Protein AF-A0AAN6ECK9-F1 (afdb_monomer)

Structure (mmCIF, N/CA/C/O backbone):
data_AF-A0AAN6ECK9-F1
#
_entry.id   AF-A0AAN6ECK9-F1
#
loop_
_atom_site.group_PDB
_atom_site.id
_atom_site.type_symbol
_atom_site.label_atom_id
_atom_site.label_alt_id
_atom_site.label_comp_id
_atom_site.label_asym_id
_atom_site.label_entity_id
_atom_site.label_seq_id
_atom_site.pdbx_PDB_ins_code
_atom_site.Cartn_x
_atom_site.Cartn_y
_atom_site.Cartn_z
_atom_site.occupancy
_atom_site.B_iso_or_equiv
_atom_site.auth_seq_id
_atom_site.auth_comp_id
_atom_site.auth_asym_id
_atom_site.auth_atom_id
_atom_site.pdbx_PDB_model_num
ATOM 1 N N . MET A 1 1 ? 15.423 -11.211 -29.347 1.00 58.78 1 MET A N 1
ATOM 2 C CA . MET A 1 1 ? 14.110 -11.091 -30.023 1.00 58.78 1 MET A CA 1
ATOM 3 C C . MET A 1 1 ? 13.008 -10.632 -29.076 1.00 58.78 1 MET A C 1
ATOM 5 O O . MET A 1 1 ? 12.367 -9.640 -29.371 1.00 58.78 1 MET A O 1
ATOM 9 N N . VAL A 1 2 ? 12.760 -11.317 -27.951 1.00 62.34 2 VAL A N 1
ATOM 10 C CA . VAL A 1 2 ? 11.689 -10.914 -27.014 1.00 62.34 2 VAL A CA 1
ATOM 11 C C . VAL A 1 2 ? 12.098 -9.686 -26.183 1.00 62.34 2 VAL A C 1
ATOM 13 O O . VAL A 1 2 ? 11.334 -8.736 -26.073 1.00 62.34 2 VAL A O 1
ATOM 16 N N . LEU A 1 3 ? 13.335 -9.605 -25.688 1.00 66.94 3 LEU A N 1
ATOM 17 C CA . LEU A 1 3 ? 13.786 -8.417 -24.943 1.00 66.94 3 LEU A CA 1
ATOM 18 C C . LEU A 1 3 ? 13.799 -7.126 -25.791 1.00 66.94 3 LEU A C 1
ATOM 20 O O . LEU A 1 3 ? 13.595 -6.042 -25.246 1.00 66.94 3 LEU A O 1
ATOM 24 N N . ASP A 1 4 ? 13.907 -7.268 -27.117 1.00 73.50 4 ASP A N 1
ATOM 25 C CA . ASP A 1 4 ? 14.055 -6.164 -28.077 1.00 73.50 4 ASP A CA 1
ATOM 26 C C . ASP A 1 4 ? 12.711 -5.540 -28.499 1.00 73.50 4 ASP A C 1
ATOM 28 O O . ASP A 1 4 ? 12.680 -4.553 -29.234 1.00 73.50 4 ASP A O 1
ATOM 32 N N . VAL A 1 5 ? 11.567 -6.084 -28.055 1.00 79.12 5 VAL A N 1
ATOM 33 C CA . VAL A 1 5 ? 10.243 -5.535 -28.414 1.00 79.12 5 VAL A CA 1
ATOM 34 C C . VAL A 1 5 ? 10.132 -4.076 -27.970 1.00 79.12 5 VAL A C 1
ATOM 36 O O . VAL A 1 5 ? 9.706 -3.230 -28.753 1.00 79.12 5 VAL A O 1
ATOM 39 N N . ALA A 1 6 ? 10.609 -3.756 -26.764 1.00 75.88 6 ALA A N 1
ATOM 40 C CA . ALA A 1 6 ? 10.665 -2.382 -26.266 1.00 75.88 6 ALA A CA 1
ATOM 41 C C . ALA A 1 6 ? 11.669 -1.498 -27.037 1.00 75.88 6 ALA A C 1
ATOM 43 O O . ALA A 1 6 ? 11.544 -0.275 -27.031 1.00 75.88 6 ALA A O 1
ATOM 44 N N . ASP A 1 7 ? 12.662 -2.090 -27.704 1.00 78.19 7 ASP A N 1
ATOM 45 C CA . ASP A 1 7 ? 13.633 -1.377 -28.545 1.00 78.19 7 ASP A CA 1
ATOM 46 C C . ASP A 1 7 ? 13.065 -1.057 -29.929 1.00 78.19 7 ASP A C 1
ATOM 48 O O . ASP A 1 7 ? 13.462 -0.077 -30.554 1.00 78.19 7 ASP A O 1
ATOM 52 N N . SER A 1 8 ? 12.100 -1.855 -30.384 1.00 84.19 8 SER A N 1
ATOM 53 C CA . SER A 1 8 ? 11.451 -1.676 -31.680 1.00 84.19 8 SER A CA 1
ATOM 54 C C . SER A 1 8 ? 10.365 -0.596 -31.694 1.00 84.19 8 SER A C 1
ATOM 56 O O . SER A 1 8 ? 9.924 -0.206 -32.776 1.00 84.19 8 SER A O 1
ATOM 58 N N . ILE A 1 9 ? 9.931 -0.098 -30.527 1.00 85.06 9 ILE A N 1
ATOM 59 C CA . ILE A 1 9 ? 8.881 0.925 -30.438 1.00 85.06 9 ILE A CA 1
ATOM 60 C C . ILE A 1 9 ? 9.468 2.315 -30.728 1.00 85.06 9 ILE A C 1
ATOM 62 O O . ILE A 1 9 ? 10.336 2.781 -29.988 1.00 85.06 9 ILE A O 1
ATOM 66 N N . PRO A 1 10 ? 8.982 3.029 -31.763 1.00 86.19 10 PRO A N 1
ATOM 67 C CA . PRO A 1 10 ? 9.447 4.384 -32.049 1.00 86.19 10 PRO A CA 1
ATOM 68 C C . PRO A 1 10 ? 9.140 5.359 -30.905 1.00 86.19 10 PRO A C 1
ATOM 70 O O . PRO A 1 10 ? 8.023 5.360 -30.388 1.00 86.19 10 PRO A O 1
ATOM 73 N N . ALA A 1 11 ? 10.090 6.249 -30.588 1.00 85.38 11 ALA A N 1
ATOM 74 C CA . ALA A 1 11 ? 10.001 7.205 -29.474 1.00 85.38 11 ALA A CA 1
ATOM 75 C C . ALA A 1 11 ? 8.688 8.011 -29.446 1.00 85.38 11 ALA A C 1
ATOM 77 O O . ALA A 1 11 ? 8.070 8.144 -28.395 1.00 85.38 11 ALA A O 1
ATOM 78 N N . ARG A 1 12 ? 8.176 8.425 -30.615 1.00 86.50 12 ARG A N 1
ATOM 79 C CA . ARG A 1 12 ? 6.886 9.133 -30.739 1.00 86.50 12 ARG A CA 1
ATOM 80 C C . ARG A 1 12 ? 5.701 8.408 -30.084 1.00 86.50 12 ARG A C 1
ATOM 82 O O . ARG A 1 12 ? 4.786 9.050 -29.596 1.00 86.50 12 ARG A O 1
ATOM 89 N N . TYR A 1 13 ? 5.695 7.073 -30.036 1.00 85.44 13 TYR A N 1
ATOM 90 C CA . TYR A 1 13 ? 4.602 6.316 -29.406 1.00 85.44 13 TYR A CA 1
ATOM 91 C C . TYR A 1 13 ? 4.710 6.245 -27.882 1.00 85.44 13 TYR A C 1
ATOM 93 O O . TYR A 1 13 ? 3.780 5.771 -27.234 1.00 85.44 13 TYR A O 1
ATOM 101 N N . ILE A 1 14 ? 5.842 6.678 -27.332 1.00 85.31 14 ILE A N 1
ATOM 102 C CA . ILE A 1 14 ? 6.149 6.724 -25.903 1.00 85.31 14 ILE A CA 1
ATOM 103 C C . ILE A 1 14 ? 6.093 8.175 -25.391 1.00 85.31 14 ILE A C 1
ATOM 105 O O . ILE A 1 14 ? 5.793 8.393 -24.221 1.00 85.31 14 ILE A O 1
ATOM 109 N N . GLU A 1 15 ? 6.342 9.158 -26.260 1.00 84.12 15 GLU A N 1
ATOM 110 C CA . GLU A 1 15 ? 6.434 10.582 -25.907 1.00 84.12 15 GLU A CA 1
ATOM 111 C C . GLU A 1 15 ? 5.186 11.402 -26.289 1.00 84.12 15 GLU A C 1
ATOM 113 O O . GLU A 1 15 ? 4.873 12.373 -25.600 1.00 84.12 15 GLU A O 1
ATOM 118 N N . ASP A 1 16 ? 4.440 11.010 -27.332 1.00 84.69 16 ASP A N 1
ATOM 119 C CA . ASP A 1 16 ? 3.336 11.814 -27.880 1.00 84.69 16 ASP A CA 1
ATOM 120 C C . ASP A 1 16 ? 1.931 11.267 -27.530 1.00 84.69 16 ASP A C 1
ATOM 122 O O . ASP A 1 16 ? 1.710 10.481 -26.605 1.00 84.69 16 ASP A O 1
ATOM 126 N N . PHE A 1 17 ? 0.917 11.717 -28.278 1.00 74.62 17 PHE A N 1
ATOM 127 C CA . PHE A 1 17 ? -0.475 11.313 -28.122 1.00 74.62 17 PHE A CA 1
ATOM 128 C C . PHE A 1 17 ? -0.641 9.785 -28.193 1.00 74.62 17 PHE A C 1
ATOM 130 O O . PHE A 1 17 ? -0.284 9.147 -29.181 1.00 74.62 17 PHE A O 1
ATOM 137 N N . GLY A 1 18 ? -1.232 9.206 -27.144 1.00 81.31 18 GLY A N 1
ATOM 138 C CA . GLY A 1 18 ? -1.390 7.755 -26.993 1.00 81.31 18 GLY A CA 1
ATOM 139 C C . GLY A 1 18 ? -0.288 7.075 -26.173 1.00 81.31 18 GLY A C 1
ATOM 140 O O . GLY A 1 18 ? -0.408 5.881 -25.902 1.00 81.31 18 GLY A O 1
ATOM 141 N N . ALA A 1 19 ? 0.721 7.825 -25.707 1.00 87.69 19 ALA A N 1
ATOM 142 C CA . ALA A 1 19 ? 1.813 7.317 -24.877 1.00 87.69 19 ALA A CA 1
ATOM 143 C C . ALA A 1 19 ? 1.348 6.496 -23.672 1.00 87.69 19 ALA A C 1
ATOM 145 O O . ALA A 1 19 ? 1.946 5.470 -23.376 1.00 87.69 19 ALA A O 1
ATOM 146 N N . SER A 1 20 ? 0.261 6.890 -23.000 1.00 89.69 20 SER A N 1
ATOM 147 C CA . SER A 1 20 ? -0.248 6.161 -21.832 1.00 89.69 20 SER A CA 1
ATOM 148 C C . SER A 1 20 ? -0.620 4.709 -22.144 1.00 89.69 20 SER A C 1
ATOM 150 O O . SER A 1 20 ? -0.321 3.822 -21.351 1.00 89.69 20 SER A O 1
ATOM 152 N N . LEU A 1 21 ? -1.233 4.443 -23.304 1.00 90.69 21 LEU A N 1
ATOM 153 C CA . LEU A 1 21 ? -1.610 3.085 -23.700 1.00 90.69 21 LEU A CA 1
ATOM 154 C C . LEU A 1 21 ? -0.372 2.253 -24.045 1.00 90.69 21 LEU A C 1
ATOM 156 O O . LEU A 1 21 ? -0.255 1.110 -23.608 1.00 90.69 21 LEU A O 1
ATOM 160 N N . THR A 1 22 ? 0.564 2.839 -24.795 1.00 92.94 22 THR A N 1
ATOM 161 C CA . THR A 1 22 ? 1.830 2.185 -25.149 1.00 92.94 22 THR A CA 1
ATOM 162 C C . THR A 1 22 ? 2.651 1.868 -23.903 1.00 92.94 22 THR A C 1
ATOM 164 O O . THR A 1 22 ? 3.163 0.760 -23.772 1.00 92.94 22 THR A O 1
ATOM 167 N N . LEU A 1 23 ? 2.757 2.820 -22.974 1.00 92.88 23 LEU A N 1
ATOM 168 C CA . LEU A 1 23 ? 3.485 2.669 -21.718 1.00 92.88 23 LEU A CA 1
ATOM 169 C C . LEU A 1 23 ? 2.861 1.590 -20.840 1.00 92.88 23 LEU A C 1
ATOM 171 O O . LEU A 1 23 ? 3.593 0.718 -20.389 1.00 92.88 23 LEU A O 1
ATOM 175 N N . ALA A 1 24 ? 1.535 1.589 -20.670 1.00 92.62 24 ALA A N 1
ATOM 176 C CA . ALA A 1 24 ? 0.843 0.543 -19.920 1.00 92.62 24 ALA A CA 1
ATOM 177 C C . ALA A 1 24 ? 1.094 -0.851 -20.527 1.00 92.62 24 ALA A C 1
ATOM 179 O O . ALA A 1 24 ? 1.446 -1.793 -19.818 1.00 92.62 24 ALA A O 1
ATOM 180 N N . ALA A 1 25 ? 1.002 -0.978 -21.856 1.00 93.06 25 ALA A N 1
ATOM 181 C CA . ALA A 1 25 ? 1.291 -2.235 -22.544 1.00 93.06 25 ALA A CA 1
ATOM 182 C C . ALA A 1 25 ? 2.757 -2.674 -22.368 1.00 93.06 25 ALA A C 1
ATOM 184 O O . ALA A 1 25 ? 3.029 -3.854 -22.139 1.00 93.06 25 ALA A O 1
ATOM 185 N N . LEU A 1 26 ? 3.703 -1.732 -22.442 1.00 93.06 26 LEU A N 1
ATOM 186 C CA . LEU A 1 26 ? 5.126 -1.995 -22.233 1.00 93.06 26 LEU A CA 1
ATOM 187 C C . LEU A 1 26 ? 5.426 -2.433 -20.800 1.00 93.06 26 LEU A C 1
ATOM 189 O O . LEU A 1 26 ? 6.172 -3.393 -20.610 1.00 93.06 26 LEU A O 1
ATOM 193 N N . THR A 1 27 ? 4.837 -1.783 -19.797 1.00 93.56 27 THR A N 1
ATOM 194 C CA . THR A 1 27 ? 5.011 -2.185 -18.397 1.00 93.56 27 THR A CA 1
ATOM 195 C C . THR A 1 27 ? 4.429 -3.570 -18.145 1.00 93.56 27 THR A C 1
ATOM 197 O O . THR A 1 27 ? 5.094 -4.388 -17.516 1.00 93.56 27 THR A O 1
ATOM 200 N N . THR A 1 28 ? 3.269 -3.898 -18.723 1.00 94.25 28 THR A N 1
ATOM 201 C CA . THR A 1 28 ? 2.674 -5.242 -18.619 1.00 94.25 28 THR A CA 1
ATOM 202 C C . THR A 1 28 ? 3.494 -6.314 -19.298 1.00 94.25 28 THR A C 1
ATOM 204 O O . THR A 1 28 ? 3.667 -7.418 -18.767 1.00 94.25 28 THR A O 1
ATOM 207 N N . TYR A 1 29 ? 4.069 -5.985 -20.446 1.00 92.62 29 TYR A N 1
ATOM 208 C CA . TYR A 1 29 ? 5.023 -6.853 -21.101 1.00 92.62 29 TYR A CA 1
ATOM 209 C C . TYR A 1 29 ? 6.242 -7.131 -20.207 1.00 92.62 29 TYR A C 1
ATOM 211 O O . TYR A 1 29 ? 6.571 -8.290 -19.957 1.00 92.62 29 TYR A O 1
ATOM 219 N N . MET A 1 30 ? 6.863 -6.091 -19.645 1.00 91.56 30 MET A N 1
ATOM 220 C CA . MET A 1 30 ? 8.036 -6.222 -18.767 1.00 91.56 30 MET A CA 1
ATOM 221 C C . MET A 1 30 ? 7.724 -6.954 -17.463 1.00 91.56 30 MET A C 1
ATOM 223 O O . MET A 1 30 ? 8.511 -7.800 -17.034 1.00 91.56 30 MET A O 1
ATOM 227 N N . GLY A 1 31 ? 6.575 -6.674 -16.848 1.00 91.25 31 GLY A N 1
ATOM 228 C CA . GLY A 1 31 ? 6.100 -7.398 -15.672 1.00 91.25 31 GLY A CA 1
ATOM 229 C C . GLY A 1 31 ? 5.930 -8.884 -15.973 1.00 91.25 31 GLY A C 1
ATOM 230 O O . GLY A 1 31 ? 6.369 -9.728 -15.195 1.00 91.25 31 GLY A O 1
ATOM 231 N N . SER A 1 32 ? 5.391 -9.222 -17.147 1.00 92.50 32 SER A N 1
ATOM 232 C CA . SER A 1 32 ? 5.234 -10.615 -17.587 1.00 92.50 32 SER A CA 1
ATOM 233 C C . SER A 1 32 ? 6.572 -11.313 -17.823 1.00 92.50 32 SER A C 1
ATOM 235 O O . SER A 1 32 ? 6.738 -12.454 -17.394 1.00 92.50 32 SER A O 1
ATOM 237 N N . LEU A 1 33 ? 7.547 -10.631 -18.432 1.00 91.38 33 LEU A N 1
ATOM 238 C CA . LEU A 1 33 ? 8.910 -11.157 -18.573 1.00 91.38 33 LEU A CA 1
ATOM 239 C C . LEU A 1 33 ? 9.573 -11.396 -17.213 1.00 91.38 33 LEU A C 1
ATOM 241 O O . LEU A 1 33 ? 10.184 -12.444 -17.002 1.00 91.38 33 LEU A O 1
ATOM 245 N N . SER A 1 34 ? 9.397 -10.458 -16.281 1.00 91.56 34 SER A N 1
ATOM 246 C CA . SER A 1 34 ? 9.938 -10.547 -14.922 1.00 91.56 34 SER A CA 1
ATOM 247 C C . SER A 1 34 ? 9.344 -11.742 -14.169 1.00 91.56 34 SER A C 1
ATOM 249 O O . SER A 1 34 ? 10.086 -12.559 -13.631 1.00 91.56 34 SER A O 1
ATOM 251 N N . ARG A 1 35 ? 8.014 -11.926 -14.224 1.00 91.88 35 ARG A N 1
ATOM 252 C CA . ARG A 1 35 ? 7.320 -13.095 -13.643 1.00 91.88 35 ARG A CA 1
ATOM 253 C C . ARG A 1 35 ? 7.758 -14.417 -14.265 1.00 91.88 35 ARG A C 1
ATOM 255 O O . ARG A 1 35 ? 7.822 -15.426 -13.573 1.00 91.88 35 ARG A O 1
ATOM 262 N N . ALA A 1 36 ? 8.056 -14.420 -15.562 1.00 91.06 36 ALA A N 1
ATOM 263 C CA . ALA A 1 36 ? 8.533 -15.605 -16.262 1.00 91.06 36 ALA A CA 1
ATOM 264 C C . ALA A 1 36 ? 10.013 -15.928 -15.970 1.00 91.06 36 ALA A C 1
ATOM 266 O O . ALA A 1 36 ? 10.516 -16.937 -16.465 1.00 91.06 36 ALA A O 1
ATOM 267 N N . GLY A 1 37 ? 10.722 -15.089 -15.202 1.00 87.75 37 GLY A N 1
ATOM 268 C CA . GLY A 1 37 ? 12.142 -15.267 -14.890 1.00 87.75 37 GLY A CA 1
ATOM 269 C C . GLY A 1 37 ? 13.061 -15.016 -16.086 1.00 87.75 37 GLY A C 1
ATOM 270 O O . GLY A 1 37 ? 14.167 -15.553 -16.143 1.00 87.75 37 GLY A O 1
ATOM 271 N N . TRP A 1 38 ? 12.609 -14.241 -17.076 1.00 85.62 38 TRP A N 1
ATOM 272 C CA . TRP A 1 38 ? 13.430 -13.930 -18.241 1.00 85.62 38 TRP A CA 1
ATOM 273 C C . TRP A 1 38 ? 14.494 -12.921 -17.819 1.00 85.62 38 TRP A C 1
ATOM 275 O O . TRP A 1 38 ? 14.176 -11.882 -17.249 1.00 85.62 38 TRP A O 1
ATOM 285 N N . GLY A 1 39 ? 15.767 -13.233 -18.068 1.00 73.94 39 GLY A N 1
ATOM 286 C CA . GLY A 1 39 ? 16.887 -12.403 -17.631 1.00 73.94 39 GLY A CA 1
ATOM 287 C C . GLY A 1 39 ? 16.868 -11.021 -18.286 1.00 73.94 39 GLY A C 1
ATOM 288 O O . GLY A 1 39 ? 17.325 -10.866 -19.413 1.00 73.94 39 GLY A O 1
ATOM 289 N N . ILE A 1 40 ? 16.385 -10.009 -17.564 1.00 78.38 40 ILE A N 1
ATOM 290 C CA . ILE A 1 40 ? 16.342 -8.607 -18.015 1.00 78.38 40 ILE A CA 1
ATOM 291 C C . ILE A 1 40 ? 17.633 -7.832 -17.689 1.00 78.38 40 ILE A C 1
ATOM 293 O O . ILE A 1 40 ? 17.645 -6.610 -17.781 1.00 78.38 40 ILE A O 1
ATOM 297 N N . GLY A 1 41 ? 18.719 -8.527 -17.324 1.00 74.19 41 GLY A N 1
ATOM 298 C CA . GLY A 1 41 ? 19.944 -7.964 -16.733 1.00 74.19 41 GLY A CA 1
ATOM 299 C C . GLY A 1 41 ? 20.478 -6.700 -17.416 1.00 74.19 41 GLY A C 1
ATOM 300 O O . GLY A 1 41 ? 20.502 -5.639 -16.802 1.00 74.19 41 GLY A O 1
ATOM 301 N N . GLU A 1 42 ? 20.853 -6.771 -18.695 1.00 76.19 42 GLU A N 1
ATOM 302 C CA . GLU A 1 42 ? 21.393 -5.601 -19.416 1.00 76.19 42 GLU A CA 1
ATOM 303 C C . GLU A 1 42 ? 20.322 -4.538 -19.733 1.00 76.19 42 GLU A C 1
ATOM 305 O O . GLU A 1 42 ? 20.627 -3.351 -19.844 1.00 76.19 42 GLU A O 1
ATOM 310 N N . ALA A 1 43 ? 19.051 -4.940 -19.820 1.00 82.50 43 ALA A N 1
ATOM 311 C CA . ALA A 1 43 ? 17.924 -4.062 -20.136 1.00 82.50 43 ALA A CA 1
ATOM 312 C C . ALA A 1 43 ? 17.290 -3.397 -18.898 1.00 82.50 43 ALA A C 1
ATOM 314 O O . ALA A 1 43 ? 16.442 -2.512 -19.040 1.00 82.50 43 ALA A O 1
ATOM 315 N N . GLN A 1 44 ? 17.703 -3.777 -17.683 1.00 87.88 44 GLN A N 1
ATOM 316 C CA . GLN A 1 44 ? 17.075 -3.368 -16.424 1.00 87.88 44 GLN A CA 1
ATOM 317 C C . GLN A 1 44 ? 16.969 -1.844 -16.292 1.00 87.88 44 GLN A C 1
ATOM 319 O O . GLN A 1 44 ? 15.922 -1.319 -15.908 1.00 87.88 44 GLN A O 1
ATOM 324 N N . GLY A 1 45 ? 18.041 -1.119 -16.626 1.00 88.38 45 GLY A N 1
ATOM 325 C CA . GLY A 1 45 ? 18.059 0.343 -16.564 1.00 88.38 45 GLY A CA 1
ATOM 326 C C . GLY A 1 45 ? 17.012 0.982 -17.479 1.00 88.38 45 GLY A C 1
ATOM 327 O O . GLY A 1 45 ? 16.323 1.918 -17.070 1.00 88.38 45 GLY A O 1
ATOM 328 N N . LYS A 1 46 ? 16.842 0.433 -18.687 1.00 87.75 46 LYS A N 1
ATOM 329 C CA . LYS A 1 46 ? 15.852 0.897 -19.664 1.00 87.75 46 LYS A CA 1
ATOM 330 C C . LYS A 1 46 ? 14.426 0.569 -19.222 1.00 87.75 46 LYS A C 1
ATOM 332 O O . LYS A 1 46 ? 13.544 1.415 -19.334 1.00 87.75 46 LYS A O 1
ATOM 337 N N . TYR A 1 47 ? 14.197 -0.638 -18.710 1.00 90.31 47 TYR A N 1
ATOM 338 C CA . TYR A 1 47 ? 12.866 -1.067 -18.267 1.00 90.31 47 TYR A CA 1
ATOM 339 C C . TYR A 1 47 ? 12.395 -0.234 -17.079 1.00 90.31 47 TYR A C 1
ATOM 341 O O . TYR A 1 47 ? 11.262 0.239 -17.066 1.00 90.31 47 TYR A O 1
ATOM 349 N N . PHE A 1 48 ? 13.296 0.055 -16.139 1.00 93.75 48 PHE A N 1
ATOM 350 C CA . PHE A 1 48 ? 12.999 0.972 -15.047 1.00 93.75 48 PHE A CA 1
ATOM 351 C C . PHE A 1 48 ? 12.590 2.366 -15.547 1.00 93.75 48 PHE A C 1
ATOM 353 O O . PHE A 1 48 ? 11.595 2.904 -15.074 1.00 93.75 48 PHE A O 1
ATOM 360 N N . ALA A 1 49 ? 13.292 2.925 -16.539 1.00 92.19 49 ALA A N 1
ATOM 361 C CA . ALA A 1 49 ? 12.935 4.228 -17.109 1.00 92.19 49 ALA A CA 1
ATOM 362 C C . ALA A 1 49 ? 11.530 4.236 -17.745 1.00 92.19 49 ALA A C 1
ATOM 364 O O . ALA A 1 49 ? 10.833 5.249 -17.699 1.00 92.19 49 ALA A O 1
ATOM 365 N N . LEU A 1 50 ? 11.085 3.103 -18.300 1.00 92.62 50 LEU A N 1
ATOM 366 C CA . LEU A 1 50 ? 9.736 2.960 -18.851 1.00 92.62 50 LEU A CA 1
ATOM 367 C C . LEU A 1 50 ? 8.672 2.890 -17.750 1.00 92.62 50 LEU A C 1
ATOM 369 O O . LEU A 1 50 ? 7.623 3.509 -17.904 1.00 92.62 50 LEU A O 1
ATOM 373 N N . PHE A 1 51 ? 8.958 2.245 -16.614 1.00 94.06 51 PHE A N 1
ATOM 374 C CA . PHE A 1 51 ? 8.099 2.332 -15.427 1.00 94.06 51 PHE A CA 1
ATOM 375 C C . PHE A 1 51 ? 8.030 3.756 -14.866 1.00 94.06 51 PHE A C 1
ATOM 377 O O . PHE A 1 51 ? 6.935 4.238 -14.587 1.00 94.06 51 PHE A O 1
ATOM 384 N N . GLU A 1 52 ? 9.165 4.456 -14.750 1.00 92.50 52 GLU A N 1
ATOM 385 C CA . GLU A 1 52 ? 9.189 5.864 -14.322 1.00 92.50 52 GLU A CA 1
ATOM 386 C C . GLU A 1 52 ? 8.289 6.721 -15.222 1.00 92.50 52 GLU A C 1
ATOM 388 O O . GLU A 1 52 ? 7.441 7.467 -14.733 1.00 92.50 52 GLU A O 1
ATOM 393 N N . LEU A 1 53 ? 8.420 6.571 -16.542 1.00 90.88 53 LEU A N 1
ATOM 394 C CA . LEU A 1 53 ? 7.608 7.316 -17.497 1.00 90.88 53 LEU A CA 1
ATOM 395 C C . LEU A 1 53 ? 6.127 6.912 -17.445 1.00 90.88 53 LEU A C 1
ATOM 397 O O . LEU A 1 53 ? 5.252 7.770 -17.547 1.00 90.88 53 LEU A O 1
ATOM 401 N N . ALA A 1 54 ? 5.827 5.631 -17.233 1.00 92.06 54 ALA A N 1
ATOM 402 C CA . ALA A 1 54 ? 4.460 5.152 -17.077 1.00 92.06 54 ALA A CA 1
ATOM 403 C C . ALA A 1 54 ? 3.789 5.746 -15.828 1.00 92.06 54 ALA A C 1
ATOM 405 O O . ALA A 1 54 ? 2.658 6.217 -15.932 1.00 92.06 54 ALA A O 1
ATOM 406 N N . PHE A 1 55 ? 4.487 5.816 -14.689 1.00 91.06 55 PHE A N 1
ATOM 407 C CA . PHE A 1 55 ? 3.971 6.456 -13.472 1.00 91.06 55 PHE A CA 1
ATOM 408 C C . PHE A 1 55 ? 3.714 7.957 -13.645 1.00 91.06 55 PHE A C 1
ATOM 410 O O . PHE A 1 55 ? 2.801 8.497 -13.020 1.00 91.06 55 PHE A O 1
ATOM 417 N N . ILE A 1 56 ? 4.485 8.625 -14.506 1.00 87.94 56 ILE A N 1
ATOM 418 C CA . ILE A 1 56 ? 4.300 10.045 -14.826 1.00 87.94 56 ILE A CA 1
ATOM 419 C C . ILE A 1 56 ? 3.097 10.260 -15.753 1.00 87.94 56 ILE A C 1
ATOM 421 O O . ILE A 1 56 ? 2.326 11.201 -15.555 1.00 87.94 56 ILE A O 1
ATOM 425 N N . THR A 1 57 ? 2.954 9.412 -16.771 1.00 87.50 57 THR A N 1
ATOM 426 C CA . THR A 1 57 ? 2.051 9.643 -17.908 1.00 87.50 57 THR A CA 1
ATOM 427 C C . THR A 1 57 ? 0.676 8.999 -17.729 1.00 87.50 57 THR A C 1
ATOM 429 O O . THR A 1 57 ? -0.328 9.516 -18.229 1.00 87.50 57 THR A O 1
ATOM 432 N N . CYS A 1 58 ? 0.595 7.861 -17.040 1.00 88.00 58 CYS A N 1
ATOM 433 C CA . CYS A 1 58 ? -0.644 7.100 -16.912 1.00 88.00 58 CYS A CA 1
ATOM 434 C C . CYS A 1 58 ? -1.498 7.619 -15.752 1.00 88.00 58 CYS A C 1
ATOM 436 O O . CYS A 1 58 ? -1.011 7.862 -14.654 1.00 88.00 58 CYS A O 1
ATOM 438 N N . LYS A 1 59 ? -2.808 7.758 -15.993 1.00 82.38 59 LYS A N 1
ATOM 439 C CA . LYS A 1 59 ? -3.775 8.176 -14.962 1.00 82.38 59 LYS A CA 1
ATOM 440 C C . LYS A 1 59 ? -4.180 7.034 -14.031 1.00 82.38 59 LYS A C 1
ATOM 442 O O . LYS A 1 59 ? -4.472 7.269 -12.866 1.00 82.38 59 LYS A O 1
ATOM 447 N N . THR A 1 60 ? -4.228 5.820 -14.568 1.00 84.06 60 THR A N 1
ATOM 448 C CA . THR A 1 60 ? -4.528 4.593 -13.830 1.00 84.06 60 THR A CA 1
ATOM 449 C C . THR A 1 60 ? -3.254 3.776 -13.789 1.00 84.06 60 THR A C 1
ATOM 451 O O . THR A 1 60 ? -2.674 3.504 -14.839 1.00 84.06 60 THR A O 1
ATOM 454 N N . VAL A 1 61 ? -2.803 3.440 -12.583 1.00 88.56 61 VAL A N 1
ATOM 455 C CA . VAL A 1 61 ? -1.481 2.841 -12.369 1.00 88.56 61 VAL A CA 1
ATOM 456 C C . VAL A 1 61 ? -1.523 1.547 -11.567 1.00 8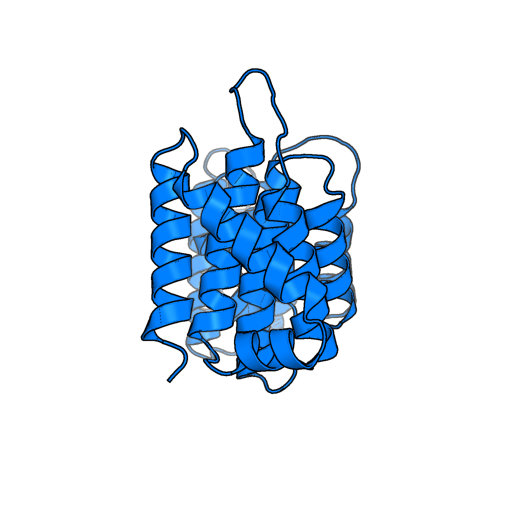8.56 61 VAL A C 1
ATOM 458 O O . VAL A 1 61 ? -0.467 0.982 -11.333 1.00 88.56 61 VAL A O 1
ATOM 461 N N . ASP A 1 62 ? -2.697 1.045 -11.175 1.00 89.00 62 ASP A N 1
ATOM 462 C CA . ASP A 1 62 ? -2.803 -0.175 -10.361 1.00 89.00 62 ASP A CA 1
ATOM 463 C C . ASP A 1 62 ? -2.122 -1.376 -11.042 1.00 89.00 62 ASP A C 1
ATOM 465 O O . ASP A 1 62 ? -1.255 -2.017 -10.448 1.00 89.00 62 ASP A O 1
ATOM 469 N N . ASP A 1 63 ? -2.412 -1.604 -12.327 1.00 90.38 63 ASP A N 1
ATOM 470 C CA . ASP A 1 63 ? -1.763 -2.662 -13.115 1.00 90.38 63 ASP A CA 1
ATOM 471 C C . ASP A 1 63 ? -0.255 -2.403 -13.282 1.00 90.38 63 ASP A C 1
ATOM 473 O O . ASP A 1 63 ? 0.566 -3.311 -13.147 1.00 90.38 63 ASP A O 1
ATOM 477 N N . ILE A 1 64 ? 0.132 -1.135 -13.469 1.00 94.12 64 ILE A N 1
ATOM 478 C CA . ILE A 1 64 ? 1.540 -0.728 -13.576 1.00 94.12 64 ILE A CA 1
ATOM 479 C C . ILE A 1 64 ? 2.288 -1.037 -12.274 1.00 94.12 64 ILE A C 1
ATOM 481 O O . ILE A 1 64 ? 3.425 -1.497 -12.325 1.00 94.12 64 ILE A O 1
ATOM 485 N N . VAL A 1 65 ? 1.671 -0.828 -11.107 1.00 94.31 65 VAL A N 1
ATOM 486 C CA . VAL A 1 65 ? 2.257 -1.148 -9.796 1.00 94.31 65 VAL A CA 1
ATOM 487 C C . VAL A 1 65 ? 2.439 -2.656 -9.641 1.00 94.31 65 VAL A C 1
ATOM 489 O O . VAL A 1 65 ? 3.485 -3.085 -9.151 1.00 94.31 65 VAL A O 1
ATOM 492 N N . VAL A 1 66 ? 1.478 -3.473 -10.080 1.00 93.56 66 VAL A N 1
ATOM 493 C CA . VAL A 1 66 ? 1.596 -4.945 -10.057 1.00 93.56 66 VAL A CA 1
ATOM 494 C C . VAL A 1 66 ? 2.770 -5.412 -10.920 1.00 93.56 66 VAL A C 1
ATOM 496 O O . VAL A 1 66 ? 3.605 -6.217 -10.485 1.00 93.56 66 VAL A O 1
ATOM 499 N N . ASP A 1 67 ? 2.878 -4.874 -12.131 1.00 95.31 67 ASP A N 1
ATOM 500 C CA . ASP A 1 67 ? 3.963 -5.205 -13.049 1.00 95.31 67 ASP A CA 1
ATOM 501 C C . ASP A 1 67 ? 5.317 -4.674 -12.564 1.00 95.31 67 ASP A C 1
ATOM 503 O O . ASP A 1 67 ? 6.322 -5.383 -12.643 1.00 95.31 67 ASP A O 1
ATOM 507 N N . PHE A 1 68 ? 5.342 -3.479 -11.973 1.00 95.88 68 PHE A N 1
ATOM 508 C CA . PHE A 1 68 ? 6.533 -2.904 -11.351 1.00 95.88 68 PHE A CA 1
ATOM 509 C C . PHE A 1 68 ? 6.999 -3.741 -10.165 1.00 95.88 68 PHE A C 1
ATOM 511 O O . PHE A 1 68 ? 8.188 -3.999 -10.024 1.00 95.88 68 PHE A O 1
ATOM 518 N N . THR A 1 69 ? 6.071 -4.226 -9.343 1.00 94.69 69 THR A N 1
ATOM 519 C CA . THR A 1 69 ? 6.378 -5.117 -8.218 1.00 94.69 69 THR A CA 1
ATOM 520 C C . THR A 1 69 ? 7.069 -6.385 -8.711 1.00 94.69 69 THR A C 1
ATOM 522 O O . THR A 1 69 ? 8.128 -6.745 -8.204 1.00 94.69 69 THR A O 1
ATOM 525 N N . SER A 1 70 ? 6.535 -6.995 -9.775 1.00 93.56 70 SER A N 1
ATOM 526 C CA . SER A 1 70 ? 7.148 -8.170 -10.408 1.00 93.56 70 SER A CA 1
ATOM 527 C C . SER A 1 70 ? 8.562 -7.874 -10.927 1.00 93.56 70 SER A C 1
ATOM 529 O O . SER A 1 70 ? 9.459 -8.706 -10.813 1.00 93.56 70 SER A O 1
ATOM 531 N N . PHE A 1 71 ? 8.771 -6.681 -11.492 1.00 94.56 71 PHE A N 1
ATOM 532 C CA . PHE A 1 71 ? 10.078 -6.217 -11.957 1.00 94.56 71 PHE A CA 1
ATOM 533 C C . PHE A 1 71 ? 11.077 -6.011 -10.806 1.00 94.56 71 PHE A C 1
ATOM 535 O O . PHE A 1 71 ? 12.231 -6.433 -10.909 1.00 94.56 71 PHE A O 1
ATOM 542 N N . VAL A 1 72 ? 10.645 -5.401 -9.697 1.00 93.81 72 VAL A N 1
ATOM 543 C CA . VAL A 1 72 ? 11.481 -5.214 -8.501 1.00 93.81 72 VAL A CA 1
ATOM 544 C C . VAL A 1 72 ? 11.897 -6.564 -7.916 1.00 93.81 72 VAL A C 1
ATOM 546 O O . VAL A 1 72 ? 13.080 -6.738 -7.624 1.00 93.81 72 VAL A O 1
ATOM 549 N N . ASP A 1 73 ? 10.969 -7.519 -7.815 1.00 91.31 73 ASP A N 1
ATOM 550 C CA . ASP A 1 73 ? 11.236 -8.869 -7.296 1.00 91.31 73 ASP A CA 1
ATOM 551 C C . ASP A 1 73 ? 12.258 -9.633 -8.144 1.00 91.31 73 ASP A C 1
ATOM 553 O O . ASP A 1 73 ? 13.127 -10.320 -7.608 1.00 91.31 73 ASP A O 1
ATOM 557 N N . ALA A 1 74 ? 12.182 -9.494 -9.470 1.00 90.81 74 ALA A N 1
ATOM 558 C CA . ALA A 1 74 ? 13.071 -10.201 -10.383 1.00 90.81 74 ALA A CA 1
ATOM 559 C C . ALA A 1 74 ? 14.500 -9.637 -10.397 1.00 90.81 74 ALA A C 1
ATOM 561 O O . ALA A 1 74 ? 15.453 -10.395 -10.587 1.00 90.81 74 ALA A O 1
ATOM 562 N N . CYS A 1 75 ? 14.669 -8.320 -10.227 1.00 87.56 75 CYS A N 1
ATOM 563 C CA . CYS A 1 75 ? 15.956 -7.677 -10.512 1.00 87.56 75 CYS A CA 1
ATOM 564 C C . CYS A 1 75 ? 16.599 -6.897 -9.386 1.00 87.56 75 CYS A C 1
ATOM 566 O O . CYS A 1 75 ? 17.800 -6.654 -9.474 1.00 87.56 75 CYS A O 1
ATOM 568 N N . ASN A 1 76 ? 15.855 -6.553 -8.335 1.00 88.12 76 ASN A N 1
ATOM 569 C CA . ASN A 1 76 ? 16.245 -5.579 -7.319 1.00 88.12 76 ASN A CA 1
ATOM 570 C C . ASN A 1 76 ? 16.606 -4.209 -7.914 1.00 88.12 76 ASN A C 1
ATOM 572 O O . ASN A 1 76 ? 17.379 -4.076 -8.857 1.00 88.12 76 ASN A O 1
ATOM 576 N N . LEU A 1 77 ? 16.095 -3.131 -7.331 1.00 91.75 77 LEU A N 1
ATOM 577 C CA . LEU A 1 77 ? 16.477 -1.795 -7.788 1.00 91.75 77 LEU A CA 1
ATOM 578 C C . LEU A 1 77 ? 17.880 -1.420 -7.311 1.00 91.75 77 LEU A C 1
ATOM 580 O O . LEU A 1 77 ? 18.264 -1.700 -6.170 1.00 91.75 77 LEU A O 1
ATOM 584 N N . THR A 1 78 ? 18.618 -0.693 -8.152 1.00 93.12 78 THR A N 1
ATOM 585 C CA . THR A 1 78 ? 19.852 -0.038 -7.707 1.00 93.12 78 THR A CA 1
ATOM 586 C C . THR A 1 78 ? 19.536 1.050 -6.668 1.00 93.12 78 THR A C 1
ATOM 588 O O . THR A 1 78 ? 18.414 1.576 -6.633 1.00 93.12 78 THR A O 1
ATOM 591 N N . PRO A 1 79 ? 20.505 1.443 -5.816 1.00 93.12 79 PRO A N 1
ATOM 592 C CA . PRO A 1 79 ? 20.311 2.542 -4.869 1.00 93.12 79 PRO A CA 1
ATOM 593 C C . PRO A 1 79 ? 19.822 3.836 -5.535 1.00 93.12 79 PRO A C 1
ATOM 595 O O . PRO A 1 79 ? 18.924 4.487 -5.002 1.00 93.12 79 PRO A O 1
ATOM 598 N N . ASP A 1 80 ? 20.341 4.155 -6.724 1.00 94.06 80 ASP A N 1
A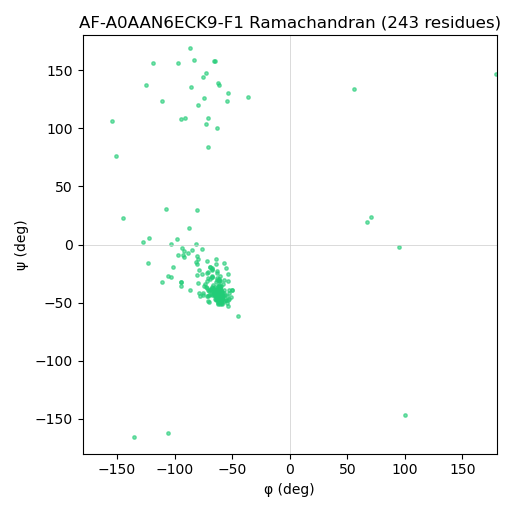TOM 599 C CA . ASP A 1 80 ? 19.946 5.341 -7.489 1.00 94.06 80 ASP A CA 1
ATOM 600 C C . ASP A 1 80 ? 18.509 5.247 -8.003 1.00 94.06 80 ASP A C 1
ATOM 602 O O . ASP A 1 80 ? 17.754 6.212 -7.898 1.00 94.06 80 ASP A O 1
ATOM 606 N N . GLN A 1 81 ? 18.101 4.089 -8.530 1.00 94.12 81 GLN A N 1
ATOM 607 C CA . GLN A 1 81 ? 16.725 3.860 -8.982 1.00 94.12 81 GLN A CA 1
ATOM 608 C C . GLN A 1 81 ? 15.737 4.015 -7.823 1.00 94.12 81 GLN A C 1
ATOM 610 O O . GLN A 1 81 ? 14.751 4.741 -7.938 1.00 94.12 81 GLN A O 1
ATOM 615 N N . ARG A 1 82 ? 16.042 3.414 -6.667 1.00 93.94 82 ARG A N 1
ATOM 616 C CA . ARG A 1 82 ? 15.226 3.579 -5.457 1.00 93.94 82 ARG A CA 1
ATOM 617 C C . ARG A 1 82 ? 15.149 5.041 -5.018 1.00 93.94 82 ARG A C 1
ATOM 619 O O . ARG A 1 82 ? 14.068 5.520 -4.686 1.00 93.94 82 ARG A O 1
ATOM 626 N N . LEU A 1 83 ? 16.277 5.753 -5.027 1.00 91.81 83 LEU A N 1
ATOM 627 C CA . LEU A 1 83 ? 16.310 7.168 -4.665 1.00 91.81 83 LEU A CA 1
ATOM 628 C C . LEU A 1 83 ? 15.430 8.008 -5.595 1.00 91.81 83 LEU A C 1
ATOM 630 O O . LEU A 1 83 ? 14.767 8.924 -5.116 1.00 91.81 83 LEU A O 1
ATOM 634 N N . ARG A 1 84 ? 15.376 7.694 -6.897 1.00 91.75 84 ARG A N 1
ATOM 635 C CA . ARG A 1 84 ? 14.477 8.385 -7.832 1.00 91.75 84 ARG A CA 1
ATOM 636 C C . ARG A 1 84 ? 13.007 8.174 -7.481 1.00 91.75 84 ARG A C 1
ATOM 638 O O . ARG A 1 84 ? 12.299 9.171 -7.371 1.00 91.75 84 ARG A O 1
ATOM 645 N N . ILE A 1 85 ? 12.577 6.936 -7.206 1.00 92.62 85 ILE A N 1
ATOM 646 C CA . ILE A 1 85 ? 11.198 6.647 -6.758 1.00 92.62 85 ILE A CA 1
ATOM 647 C C . ILE A 1 85 ? 10.841 7.496 -5.533 1.00 92.62 85 ILE A C 1
ATOM 649 O O . ILE A 1 85 ? 9.857 8.233 -5.558 1.00 92.62 85 ILE A O 1
ATOM 653 N N . VAL A 1 86 ? 11.679 7.458 -4.492 1.00 90.75 86 VAL A N 1
ATOM 654 C CA . VAL A 1 86 ? 11.454 8.218 -3.251 1.00 90.75 86 VAL A CA 1
ATOM 655 C C . VAL A 1 86 ? 11.465 9.725 -3.504 1.00 90.75 86 VAL A C 1
ATOM 657 O O . VAL A 1 86 ? 10.610 10.448 -3.008 1.00 90.75 86 VAL A O 1
ATOM 660 N N . LYS A 1 87 ? 12.393 10.236 -4.314 1.00 88.69 87 LYS A N 1
ATOM 661 C CA . LYS A 1 87 ? 12.458 11.669 -4.627 1.00 88.69 87 LYS A CA 1
ATOM 662 C C . LYS A 1 87 ? 11.186 12.152 -5.323 1.00 88.69 87 LYS A C 1
ATOM 664 O O . LYS A 1 87 ? 10.738 13.268 -5.060 1.00 88.69 87 LYS A O 1
ATOM 669 N N . HIS A 1 88 ? 10.587 11.330 -6.183 1.00 88.50 88 HIS A N 1
ATOM 670 C CA . HIS A 1 88 ? 9.347 11.680 -6.868 1.00 88.50 88 HIS A CA 1
ATOM 671 C C . HIS A 1 88 ? 8.132 11.775 -5.931 1.00 88.50 88 HIS A C 1
ATOM 673 O O . HIS A 1 88 ? 7.188 12.490 -6.273 1.00 88.50 88 HIS A O 1
ATOM 679 N N . THR A 1 89 ? 8.175 11.174 -4.735 1.00 87.38 89 THR A N 1
ATOM 680 C CA . THR A 1 89 ? 7.116 11.348 -3.723 1.00 87.38 89 THR A CA 1
ATOM 681 C C . THR A 1 89 ? 7.220 12.677 -2.961 1.00 87.38 89 THR A C 1
ATOM 683 O O . THR A 1 89 ? 6.216 13.151 -2.439 1.00 87.38 89 THR A O 1
ATOM 686 N N . GLN A 1 90 ? 8.402 13.313 -2.926 1.00 76.00 90 GLN A N 1
ATOM 687 C CA . GLN A 1 90 ? 8.709 14.459 -2.047 1.00 76.00 90 GLN A CA 1
ATOM 688 C C . GLN A 1 90 ? 8.563 15.853 -2.685 1.00 76.00 90 GLN A C 1
ATOM 690 O O . GLN A 1 90 ? 8.696 16.865 -1.999 1.00 76.00 90 GLN A O 1
ATOM 695 N N . VAL A 1 91 ? 8.358 15.963 -3.999 1.00 62.91 91 VAL A N 1
ATOM 696 C CA . VAL A 1 91 ? 8.343 17.283 -4.663 1.00 62.91 91 VAL A CA 1
ATOM 697 C C . VAL A 1 91 ? 7.047 18.041 -4.304 1.00 62.91 91 VAL A C 1
ATOM 699 O O . VAL A 1 91 ? 6.009 17.420 -4.106 1.00 62.91 91 VAL A O 1
ATOM 702 N N . ALA A 1 92 ? 7.094 19.379 -4.210 1.00 54.81 92 ALA A N 1
ATOM 703 C CA . ALA A 1 92 ? 6.038 20.228 -3.626 1.00 54.81 92 ALA A CA 1
ATOM 704 C C . ALA A 1 92 ? 4.972 20.807 -4.600 1.00 54.81 92 ALA A C 1
ATOM 706 O O . ALA A 1 92 ? 3.974 21.356 -4.152 1.00 54.81 92 ALA A O 1
ATOM 707 N N . SER A 1 93 ? 5.108 20.690 -5.929 1.00 47.62 93 SER A N 1
ATOM 708 C CA . SER A 1 93 ? 4.139 21.232 -6.926 1.00 47.62 93 SER A CA 1
ATOM 709 C C . SER A 1 93 ? 3.046 20.260 -7.439 1.00 47.62 93 SER A C 1
ATOM 711 O O . SER A 1 93 ? 3.344 19.352 -8.200 1.00 47.62 93 SER A O 1
ATOM 713 N N . SER A 1 94 ? 1.789 20.425 -7.035 1.00 45.50 94 SER A N 1
ATOM 714 C CA . SER A 1 94 ? 0.635 19.596 -7.445 1.00 45.50 94 SER A CA 1
ATOM 715 C C . SER A 1 94 ? 0.651 19.099 -8.912 1.00 45.50 94 SER A C 1
ATOM 717 O O . SER A 1 94 ? 0.784 19.880 -9.852 1.00 45.50 94 SER A O 1
ATOM 719 N N . GLY A 1 95 ? 0.494 17.782 -9.105 1.00 53.03 95 GLY A N 1
ATOM 720 C CA . GLY A 1 95 ? 0.390 17.125 -10.414 1.00 53.03 95 GLY A CA 1
ATOM 721 C C . GLY A 1 95 ? 0.237 15.602 -10.288 1.00 53.03 95 GLY A C 1
ATOM 722 O O . GLY A 1 95 ? 0.810 14.996 -9.382 1.00 53.03 95 GLY A O 1
ATOM 723 N N . THR A 1 96 ? -0.511 14.986 -11.211 1.00 54.25 96 THR A N 1
ATOM 724 C CA . THR A 1 96 ? -0.889 13.553 -11.235 1.00 54.25 96 THR A CA 1
ATOM 725 C C . THR A 1 96 ? 0.283 12.570 -11.218 1.00 54.25 96 THR A C 1
ATOM 727 O O . THR A 1 96 ? 0.081 11.396 -10.935 1.00 54.25 96 THR A O 1
ATOM 730 N N . SER A 1 97 ? 1.511 13.015 -11.500 1.00 57.16 97 SER A N 1
ATOM 731 C CA . SER A 1 97 ? 2.663 12.114 -11.574 1.00 57.16 97 SER A CA 1
ATOM 732 C C . SER A 1 97 ? 3.109 11.563 -10.218 1.00 57.16 97 SER A C 1
ATOM 734 O O . SER A 1 97 ? 3.732 10.513 -10.188 1.00 57.16 97 SER A O 1
ATOM 736 N N . ARG A 1 98 ? 2.812 12.228 -9.091 1.00 70.25 98 ARG A N 1
ATOM 737 C CA . ARG A 1 98 ? 3.415 11.895 -7.778 1.00 70.25 98 ARG A CA 1
ATOM 738 C C . ARG A 1 98 ? 2.701 10.823 -6.997 1.00 70.25 98 ARG A C 1
ATOM 740 O O . ARG A 1 98 ? 3.335 10.003 -6.344 1.00 70.25 98 ARG A O 1
ATOM 747 N N . GLU A 1 99 ? 1.381 10.869 -7.054 1.00 82.69 99 GLU A N 1
ATOM 748 C CA . GLU A 1 99 ? 0.502 9.957 -6.334 1.00 82.69 99 GLU A CA 1
ATOM 749 C C . GLU A 1 99 ? 0.833 8.514 -6.727 1.00 82.69 99 GLU A C 1
ATOM 751 O O . GLU A 1 99 ? 0.925 7.634 -5.872 1.00 82.69 99 GLU A O 1
ATOM 756 N N . SER A 1 100 ? 1.117 8.294 -8.009 1.00 87.19 100 SER A N 1
ATOM 757 C CA . SER A 1 100 ? 1.523 7.009 -8.568 1.00 87.19 100 SER A CA 1
ATOM 758 C C . SER A 1 100 ? 2.842 6.481 -7.993 1.00 87.19 100 SER A C 1
ATOM 760 O O . SER A 1 100 ? 2.941 5.294 -7.689 1.00 87.19 100 SER A O 1
ATOM 762 N N . PHE A 1 101 ? 3.842 7.344 -7.766 1.00 91.88 101 PHE A N 1
ATOM 763 C CA . PHE A 1 101 ? 5.112 6.918 -7.161 1.00 91.88 101 PHE A CA 1
ATOM 764 C C . PHE A 1 101 ? 4.957 6.495 -5.699 1.00 91.88 101 PHE A C 1
ATOM 766 O O . PHE A 1 101 ? 5.718 5.646 -5.244 1.00 91.88 101 PHE A O 1
ATOM 773 N N . VAL A 1 102 ? 3.966 7.019 -4.967 1.00 94.25 102 VAL A N 1
ATOM 774 C CA . VAL A 1 102 ? 3.677 6.555 -3.599 1.00 94.25 102 VAL A CA 1
ATOM 775 C C . VAL A 1 102 ? 3.275 5.078 -3.605 1.00 94.25 102 VAL A C 1
ATOM 777 O O . VAL A 1 102 ? 3.749 4.315 -2.770 1.00 94.25 102 VAL A O 1
ATOM 780 N N . LEU A 1 103 ? 2.479 4.648 -4.591 1.00 94.44 103 LEU A N 1
ATOM 781 C CA . LEU A 1 103 ? 2.134 3.232 -4.761 1.00 94.44 103 LEU A CA 1
ATOM 782 C C . LEU A 1 103 ? 3.368 2.384 -5.093 1.00 94.44 103 LEU A C 1
ATOM 784 O O . LEU A 1 103 ? 3.535 1.298 -4.543 1.00 94.44 103 LEU A O 1
ATOM 788 N N . ALA A 1 104 ? 4.273 2.905 -5.92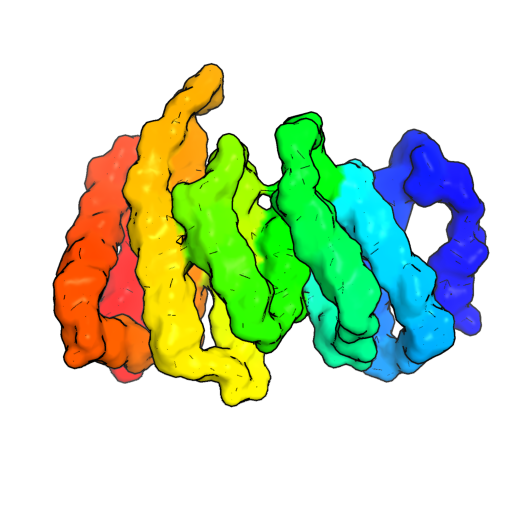6 1.00 94.88 104 ALA A N 1
ATOM 789 C CA . ALA A 1 104 ? 5.520 2.226 -6.276 1.00 94.88 104 ALA A CA 1
ATOM 790 C C . ALA A 1 104 ? 6.434 1.972 -5.060 1.00 94.88 104 ALA A C 1
ATOM 792 O O . ALA A 1 104 ? 7.145 0.968 -5.038 1.00 94.88 104 ALA A O 1
ATOM 793 N N . VAL A 1 105 ? 6.396 2.824 -4.025 1.00 95.50 105 VAL A N 1
ATOM 794 C CA . VAL A 1 105 ? 7.135 2.587 -2.767 1.00 95.50 105 VAL A CA 1
ATOM 795 C C . VAL A 1 105 ? 6.665 1.300 -2.075 1.00 95.50 105 VAL A C 1
ATOM 797 O O . VAL A 1 105 ? 7.482 0.612 -1.470 1.00 95.50 105 VAL A O 1
ATOM 800 N N . GLY A 1 106 ? 5.395 0.908 -2.228 1.00 94.06 106 GLY A N 1
ATOM 801 C CA . GLY A 1 106 ? 4.860 -0.350 -1.691 1.00 94.06 106 GLY A CA 1
ATOM 802 C C . GLY A 1 106 ? 5.480 -1.617 -2.297 1.00 94.06 106 GLY A C 1
ATOM 803 O O . GLY A 1 106 ? 5.371 -2.693 -1.711 1.00 94.06 106 GLY A O 1
ATOM 804 N N . ALA A 1 107 ? 6.157 -1.507 -3.447 1.00 93.75 107 ALA A N 1
ATOM 805 C CA . ALA A 1 107 ? 6.936 -2.597 -4.038 1.00 93.75 107 ALA A CA 1
ATOM 806 C C . ALA A 1 107 ? 8.335 -2.750 -3.409 1.00 93.75 107 ALA A C 1
ATOM 808 O O . ALA A 1 107 ? 8.992 -3.772 -3.609 1.00 93.75 107 ALA A O 1
ATOM 809 N N . LEU A 1 108 ? 8.802 -1.746 -2.663 1.00 92.44 108 LEU A N 1
ATOM 810 C CA . LEU A 1 108 ? 10.099 -1.739 -1.987 1.00 92.44 108 LEU A CA 1
ATOM 811 C C . LEU A 1 108 ? 9.995 -2.399 -0.603 1.00 92.44 108 LEU A C 1
ATOM 813 O O . LEU A 1 108 ? 8.902 -2.685 -0.129 1.00 92.44 108 LEU A O 1
ATOM 817 N N . GLU A 1 109 ? 11.132 -2.669 0.045 1.00 86.94 109 GLU A N 1
ATOM 818 C CA . GLU A 1 109 ? 11.167 -3.512 1.256 1.00 86.94 109 GLU A CA 1
ATOM 819 C C . GLU A 1 109 ? 12.205 -3.076 2.308 1.00 86.94 109 GLU A C 1
ATOM 821 O O . GLU A 1 109 ? 12.656 -3.886 3.122 1.00 86.94 109 GLU A O 1
ATOM 826 N N . LYS A 1 110 ? 12.633 -1.806 2.315 1.00 92.31 110 LYS A N 1
ATOM 827 C CA . LYS A 1 110 ? 13.522 -1.295 3.375 1.00 92.31 110 LYS A CA 1
ATOM 828 C C . LYS A 1 110 ? 12.729 -0.574 4.460 1.00 92.31 110 LYS A C 1
ATOM 830 O O . LYS A 1 110 ? 11.686 0.012 4.197 1.00 92.31 110 LYS A O 1
ATOM 835 N N . GLN A 1 111 ? 13.301 -0.506 5.662 1.00 94.19 111 GLN A N 1
ATOM 836 C CA . GLN A 1 111 ? 12.713 0.233 6.785 1.00 94.19 111 GLN A CA 1
ATOM 837 C C . GLN A 1 111 ? 12.366 1.686 6.435 1.00 94.19 111 GLN A C 1
ATOM 839 O O . GLN A 1 111 ? 11.297 2.167 6.781 1.00 94.19 111 GLN A O 1
ATOM 844 N N . SER A 1 112 ? 13.245 2.376 5.705 1.00 95.38 112 SER A N 1
ATOM 845 C CA . SER A 1 112 ? 12.989 3.765 5.310 1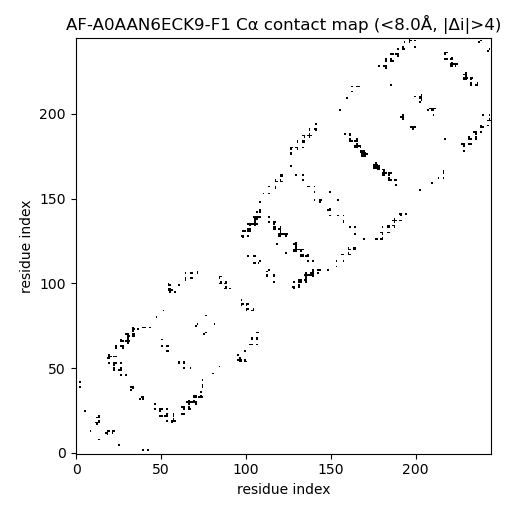.00 95.38 112 SER A CA 1
ATOM 846 C C . SER A 1 112 ? 11.842 3.915 4.307 1.00 95.38 112 SER A C 1
ATOM 848 O O . SER A 1 112 ? 11.277 4.998 4.212 1.00 95.38 112 SER A O 1
ATOM 850 N N . ASP A 1 113 ? 11.481 2.855 3.569 1.00 95.38 113 ASP A N 1
ATOM 851 C CA . ASP A 1 113 ? 10.278 2.859 2.725 1.00 95.38 113 ASP A CA 1
ATOM 852 C C . ASP A 1 113 ? 9.023 2.803 3.602 1.00 95.38 113 ASP A C 1
ATOM 854 O O . ASP A 1 113 ? 8.102 3.586 3.397 1.00 95.38 113 ASP A O 1
ATOM 858 N N . LEU A 1 114 ? 9.020 1.943 4.629 1.00 97.25 114 LEU A N 1
ATOM 859 C CA . LEU A 1 114 ? 7.948 1.885 5.624 1.00 97.25 114 LEU A CA 1
ATOM 860 C C . LEU A 1 114 ? 7.773 3.230 6.338 1.00 97.25 114 LEU A C 1
ATOM 862 O O . LEU A 1 114 ? 6.663 3.741 6.407 1.00 97.25 114 LEU A O 1
ATOM 866 N N . GLU A 1 115 ? 8.858 3.808 6.856 1.00 97.19 115 GLU A N 1
ATOM 867 C CA . GLU A 1 115 ? 8.827 5.086 7.581 1.00 97.19 115 GLU A CA 1
ATOM 868 C C . GLU A 1 115 ? 8.265 6.216 6.709 1.00 97.19 115 GLU A C 1
ATOM 870 O O . GLU A 1 115 ? 7.444 7.006 7.174 1.00 97.19 115 GLU A O 1
ATOM 875 N N . LEU A 1 116 ? 8.655 6.251 5.430 1.00 96.44 116 LEU A N 1
ATOM 876 C CA . LEU A 1 116 ? 8.101 7.176 4.447 1.00 96.44 116 LEU A CA 1
ATOM 877 C C . LEU A 1 116 ? 6.605 6.936 4.215 1.00 96.44 116 LEU A C 1
ATOM 879 O O . LEU A 1 116 ? 5.836 7.887 4.160 1.00 96.44 116 LEU A O 1
ATOM 883 N N . LEU A 1 117 ? 6.173 5.685 4.061 1.00 97.75 117 LEU A N 1
ATOM 884 C CA . LEU A 1 117 ? 4.756 5.376 3.869 1.00 97.75 117 LEU A CA 1
ATOM 885 C C . LEU A 1 117 ? 3.929 5.757 5.100 1.00 97.75 117 LEU A C 1
ATOM 887 O O . LEU A 1 117 ? 2.886 6.386 4.948 1.00 97.75 117 LEU A O 1
ATOM 891 N N . CYS A 1 118 ? 4.410 5.453 6.306 1.00 98.38 118 CYS A N 1
ATOM 892 C CA . CYS A 1 118 ? 3.759 5.850 7.551 1.00 98.38 118 CYS A CA 1
ATOM 893 C C . CYS A 1 118 ? 3.608 7.374 7.652 1.00 98.38 118 CYS A C 1
ATOM 895 O O . CYS A 1 118 ? 2.513 7.855 7.944 1.00 98.38 118 CYS A O 1
ATOM 897 N N . SER A 1 119 ? 4.667 8.140 7.359 1.00 97.31 119 SER A N 1
ATOM 898 C CA . SER A 1 119 ? 4.588 9.606 7.391 1.00 97.31 119 SER A CA 1
ATOM 899 C C . SER A 1 119 ? 3.648 10.155 6.321 1.00 97.31 119 SER A C 1
ATOM 901 O O . SER A 1 119 ? 2.871 11.062 6.597 1.00 97.31 119 SER A O 1
ATOM 903 N N . LEU A 1 120 ? 3.637 9.573 5.119 1.00 96.25 120 LEU A N 1
ATOM 904 C CA . LEU A 1 120 ? 2.734 9.995 4.050 1.00 96.25 120 LEU A CA 1
ATOM 905 C C . LEU A 1 120 ? 1.268 9.663 4.332 1.00 96.25 120 LEU A C 1
ATOM 907 O O . LEU A 1 120 ? 0.420 10.408 3.857 1.00 96.25 120 LEU A O 1
ATOM 911 N N . VAL A 1 121 ? 0.945 8.603 5.082 1.00 97.81 121 VAL A N 1
ATOM 912 C CA . VAL A 1 121 ? -0.439 8.350 5.530 1.00 97.81 121 VAL A CA 1
ATOM 913 C C . VAL A 1 121 ? -0.907 9.457 6.472 1.00 97.81 121 VAL A C 1
ATOM 915 O O . VAL A 1 121 ? -2.022 9.948 6.315 1.00 97.81 121 VAL A O 1
ATOM 918 N N . ALA A 1 122 ? -0.058 9.864 7.415 1.00 94.88 122 ALA A N 1
ATOM 919 C CA . ALA A 1 122 ? -0.405 10.840 8.444 1.00 94.88 122 ALA A CA 1
ATOM 920 C C . ALA A 1 122 ? -0.388 12.292 7.932 1.00 94.88 122 ALA A C 1
ATOM 922 O O . ALA A 1 122 ? -1.295 13.074 8.209 1.00 94.88 122 ALA A O 1
ATOM 923 N N . GLU A 1 123 ? 0.642 12.653 7.167 1.00 93.06 123 GLU A N 1
ATOM 924 C CA . GLU A 1 123 ? 1.008 14.044 6.861 1.00 93.06 123 GLU A CA 1
ATOM 925 C C . GLU A 1 123 ? 1.027 14.345 5.354 1.00 93.06 123 GLU A C 1
ATOM 927 O O . GLU A 1 123 ? 1.413 15.438 4.931 1.00 93.06 123 GLU A O 1
ATOM 932 N N . GLY A 1 124 ? 0.607 13.393 4.515 1.00 92.38 124 GLY A N 1
ATOM 933 C CA . GLY A 1 124 ? 0.541 13.577 3.068 1.00 92.38 124 GLY A CA 1
ATOM 934 C C . GLY A 1 124 ? -0.262 14.823 2.682 1.00 92.38 124 GLY A C 1
ATOM 935 O O . GLY A 1 124 ? -1.387 15.035 3.142 1.00 92.38 124 GLY A O 1
ATOM 936 N N . THR A 1 125 ? 0.318 15.650 1.809 1.00 89.19 125 THR A N 1
ATOM 937 C CA . THR A 1 125 ? -0.209 16.986 1.480 1.00 89.19 125 THR A CA 1
ATOM 938 C C . THR A 1 125 ? -1.540 16.955 0.736 1.00 89.19 125 THR A C 1
ATOM 940 O O . THR A 1 125 ? -2.330 17.890 0.856 1.00 89.19 125 THR A O 1
ATOM 943 N N . THR A 1 126 ? -1.808 15.886 -0.016 1.00 90.94 126 THR A N 1
ATOM 944 C CA . THR A 1 126 ? -3.086 15.658 -0.697 1.00 90.94 126 THR A CA 1
ATOM 945 C C . THR A 1 126 ? -3.747 14.386 -0.189 1.00 90.94 126 THR A C 1
ATOM 947 O O . THR A 1 126 ? -3.091 13.464 0.304 1.00 90.94 126 THR A O 1
ATOM 950 N N . VAL A 1 127 ? -5.068 14.323 -0.335 1.00 93.94 127 VAL A N 1
ATOM 951 C CA . VAL A 1 127 ? -5.848 13.146 0.052 1.00 93.94 127 VAL A CA 1
ATOM 952 C C . VAL A 1 127 ? -5.467 11.919 -0.781 1.00 93.94 127 VAL A C 1
ATOM 954 O O . VAL A 1 127 ? -5.452 10.798 -0.280 1.00 93.94 127 VAL A O 1
ATOM 957 N N . GLU A 1 128 ? -5.083 12.124 -2.040 1.00 92.75 128 GLU A N 1
ATOM 958 C CA . GLU A 1 128 ? -4.608 11.078 -2.936 1.00 92.75 128 GLU A CA 1
ATOM 959 C C . GLU A 1 128 ? -3.252 10.514 -2.492 1.00 92.75 128 GLU A C 1
ATOM 961 O O . GLU A 1 128 ? -3.069 9.298 -2.534 1.00 92.75 128 GLU A O 1
ATOM 966 N N . ILE A 1 129 ? -2.333 11.358 -1.998 1.00 93.50 129 ILE A N 1
ATOM 967 C CA . ILE A 1 129 ? -1.060 10.907 -1.413 1.00 93.50 129 ILE A CA 1
ATOM 968 C C . ILE A 1 129 ? -1.322 10.050 -0.176 1.00 93.50 129 ILE A C 1
ATOM 970 O O . ILE A 1 129 ? -0.805 8.937 -0.107 1.00 93.50 129 ILE A O 1
ATOM 974 N N . ARG A 1 130 ? -2.149 10.521 0.767 1.00 96.25 130 ARG A N 1
ATOM 975 C CA . ARG A 1 130 ? -2.458 9.768 1.996 1.00 96.25 130 ARG A CA 1
ATOM 976 C C . ARG A 1 130 ? -3.144 8.439 1.688 1.00 96.25 130 ARG A C 1
ATOM 978 O O . ARG A 1 130 ? -2.744 7.397 2.204 1.00 96.25 130 ARG A O 1
ATOM 985 N N . ARG A 1 131 ? -4.120 8.446 0.772 1.00 96.50 131 ARG A N 1
ATOM 986 C CA . ARG A 1 131 ? -4.798 7.233 0.287 1.00 96.50 131 ARG A CA 1
ATOM 987 C C . ARG A 1 131 ? -3.797 6.259 -0.331 1.00 96.50 131 ARG A C 1
ATOM 989 O O . ARG A 1 131 ? -3.798 5.080 0.009 1.00 96.50 131 ARG A O 1
ATOM 996 N N . ASN A 1 132 ? -2.949 6.732 -1.241 1.00 95.94 132 ASN A N 1
ATOM 997 C CA . ASN A 1 132 ? -1.980 5.874 -1.918 1.00 95.94 132 ASN A CA 1
ATOM 998 C C . ASN A 1 132 ? -0.922 5.342 -0.954 1.00 95.94 132 ASN A C 1
ATOM 1000 O O . ASN A 1 132 ? -0.525 4.190 -1.083 1.00 95.94 132 ASN A O 1
ATOM 1004 N N . ALA A 1 133 ? -0.519 6.134 0.038 1.00 97.31 133 ALA A N 1
ATOM 1005 C CA . ALA A 1 133 ? 0.375 5.685 1.092 1.00 97.31 133 ALA A CA 1
ATOM 1006 C C . ALA A 1 133 ? -0.272 4.571 1.920 1.00 97.31 133 ALA A C 1
ATOM 1008 O O . ALA A 1 133 ? 0.365 3.550 2.155 1.00 97.31 133 ALA A O 1
ATOM 1009 N N . ALA A 1 134 ? -1.558 4.700 2.267 1.00 98.44 134 ALA A N 1
ATOM 1010 C CA . ALA A 1 134 ? -2.283 3.661 2.994 1.00 98.44 134 ALA A CA 1
ATOM 1011 C C . ALA A 1 134 ? -2.358 2.361 2.177 1.00 98.44 134 ALA A C 1
ATOM 1013 O O . ALA A 1 134 ? -2.130 1.277 2.716 1.00 98.44 134 ALA A O 1
ATOM 1014 N N . ALA A 1 135 ? -2.620 2.453 0.868 1.00 97.69 135 ALA A N 1
ATOM 1015 C CA . ALA A 1 135 ? -2.614 1.302 -0.038 1.00 97.69 135 ALA A CA 1
ATOM 1016 C C . ALA A 1 135 ? -1.229 0.638 -0.123 1.00 97.69 135 ALA A C 1
ATOM 1018 O O . ALA A 1 135 ? -1.097 -0.570 0.096 1.00 97.69 135 ALA A O 1
ATOM 1019 N N . ALA A 1 136 ? -0.195 1.440 -0.383 1.00 97.50 136 ALA A N 1
ATOM 1020 C CA . ALA A 1 136 ? 1.189 0.996 -0.489 1.00 97.50 136 ALA A CA 1
ATOM 1021 C C . ALA A 1 136 ? 1.692 0.355 0.809 1.00 97.50 136 ALA A C 1
ATOM 1023 O O . ALA A 1 136 ? 2.421 -0.628 0.759 1.00 97.50 136 ALA A O 1
ATOM 1024 N N . LEU A 1 137 ? 1.267 0.863 1.968 1.00 98.06 137 LEU A N 1
ATOM 1025 C CA . LEU A 1 137 ? 1.642 0.343 3.280 1.00 98.06 137 LEU A CA 1
ATOM 1026 C C . LEU A 1 137 ? 1.083 -1.067 3.520 1.00 98.06 137 LEU A C 1
ATOM 1028 O O . LEU A 1 137 ? 1.811 -1.950 3.967 1.00 98.06 137 LEU A O 1
ATOM 1032 N N . GLY A 1 138 ? -0.173 -1.325 3.137 1.00 97.12 138 GLY A N 1
ATOM 1033 C CA . GLY A 1 138 ? -0.748 -2.676 3.191 1.00 97.12 138 GLY A CA 1
ATOM 1034 C C . GLY A 1 138 ? -0.024 -3.666 2.267 1.00 97.12 138 GLY A C 1
ATOM 1035 O O . GLY A 1 138 ? 0.243 -4.811 2.651 1.00 97.12 138 GLY A O 1
ATOM 1036 N N . GLN A 1 139 ? 0.342 -3.219 1.061 1.00 95.38 139 GLN A N 1
ATOM 1037 C CA . GLN A 1 139 ? 1.146 -4.008 0.123 1.00 95.38 139 GLN A CA 1
ATOM 1038 C C . GLN A 1 139 ? 2.548 -4.292 0.679 1.00 95.38 139 GLN A C 1
ATOM 1040 O O . GLN A 1 139 ? 2.968 -5.451 0.680 1.00 95.38 139 GLN A O 1
ATOM 1045 N N . PHE A 1 140 ? 3.228 -3.265 1.195 1.00 96.69 140 PHE A N 1
ATOM 1046 C CA . PHE A 1 140 ? 4.544 -3.366 1.820 1.00 96.69 140 PHE A CA 1
ATOM 1047 C C . PHE A 1 140 ? 4.535 -4.406 2.939 1.00 96.69 140 PHE A C 1
ATOM 1049 O O . PHE A 1 140 ? 5.365 -5.309 2.938 1.00 96.69 140 PHE A O 1
ATOM 1056 N N . CYS A 1 141 ? 3.575 -4.331 3.869 1.00 96.44 141 CYS A N 1
ATOM 1057 C CA . CYS A 1 141 ? 3.501 -5.263 4.995 1.00 96.44 141 CYS A CA 1
ATOM 1058 C C . CYS A 1 141 ? 3.324 -6.712 4.540 1.00 96.44 141 CYS A C 1
ATOM 1060 O O . CYS A 1 141 ? 3.990 -7.597 5.069 1.00 96.44 141 CYS A O 1
ATOM 1062 N N . THR A 1 142 ? 2.477 -6.953 3.537 1.00 93.88 142 THR A N 1
ATOM 1063 C CA . THR A 1 142 ? 2.274 -8.308 2.996 1.00 93.88 142 THR A CA 1
ATOM 1064 C C . THR A 1 142 ? 3.569 -8.848 2.397 1.00 93.88 142 THR A C 1
ATOM 1066 O O . THR A 1 142 ? 4.023 -9.922 2.767 1.00 93.88 142 THR A O 1
ATOM 1069 N N . ARG A 1 143 ? 4.226 -8.054 1.545 1.00 92.88 143 ARG A N 1
ATOM 1070 C CA . ARG A 1 143 ? 5.474 -8.450 0.875 1.00 92.88 143 ARG A CA 1
ATOM 1071 C C . ARG A 1 143 ? 6.622 -8.662 1.854 1.00 92.88 143 ARG A C 1
ATOM 1073 O O . ARG A 1 143 ? 7.294 -9.689 1.821 1.00 92.88 143 ARG A O 1
ATOM 1080 N N . ALA A 1 144 ? 6.809 -7.718 2.773 1.00 93.88 144 ALA A N 1
ATOM 1081 C CA . ALA A 1 144 ? 7.813 -7.831 3.817 1.00 93.88 144 ALA A CA 1
ATOM 1082 C C . ALA A 1 144 ? 7.570 -9.077 4.682 1.00 93.88 144 ALA A C 1
ATOM 1084 O O . ALA A 1 144 ? 8.537 -9.708 5.100 1.00 93.88 144 ALA A O 1
ATOM 1085 N N . ARG A 1 145 ? 6.312 -9.460 4.936 1.00 93.50 145 ARG A N 1
ATOM 1086 C CA . ARG A 1 145 ? 5.980 -10.683 5.679 1.00 93.50 145 ARG A CA 1
ATOM 1087 C C . ARG A 1 145 ? 6.300 -11.939 4.877 1.00 93.50 145 ARG A C 1
ATOM 1089 O O . ARG A 1 145 ? 7.011 -12.792 5.398 1.00 93.50 145 ARG A O 1
ATOM 1096 N N . ASP A 1 146 ? 5.858 -12.017 3.624 1.00 91.38 146 ASP A N 1
ATOM 1097 C CA . ASP A 1 146 ? 6.136 -13.150 2.728 1.00 91.38 146 ASP A CA 1
ATO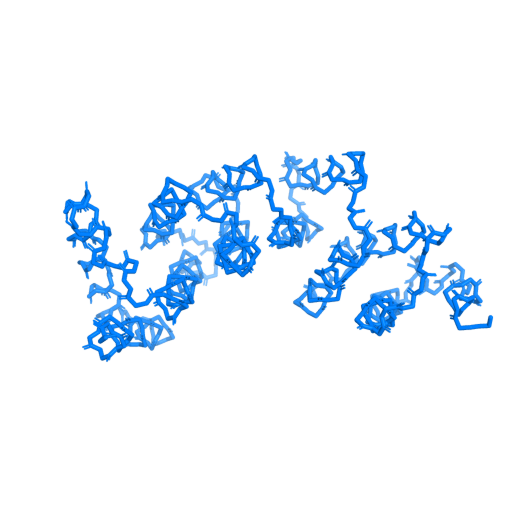M 1098 C C . ASP A 1 146 ? 7.648 -13.370 2.550 1.00 91.38 146 ASP A C 1
ATOM 1100 O O . ASP A 1 146 ? 8.128 -14.500 2.468 1.00 91.38 146 ASP A O 1
ATOM 1104 N N . GLY A 1 147 ? 8.421 -12.282 2.564 1.00 88.81 147 GLY A N 1
ATOM 1105 C CA . GLY A 1 147 ? 9.880 -12.299 2.536 1.00 88.81 147 GLY A CA 1
ATOM 1106 C C . GLY A 1 147 ? 10.578 -12.541 3.880 1.00 88.81 147 GLY A C 1
ATOM 1107 O O . GLY A 1 147 ? 11.807 -12.492 3.925 1.00 88.81 147 GLY A O 1
ATOM 1108 N N . GLY A 1 148 ? 9.844 -12.737 4.981 1.00 90.50 148 GLY A N 1
ATOM 1109 C CA . GLY A 1 148 ? 10.403 -12.932 6.328 1.00 90.50 148 GLY A CA 1
ATOM 1110 C C . GLY A 1 148 ? 11.104 -11.700 6.923 1.00 90.50 148 GLY A C 1
ATOM 1111 O O . GLY A 1 148 ? 11.919 -11.827 7.835 1.00 90.50 148 GLY A O 1
ATOM 1112 N N . ARG A 1 149 ? 10.824 -10.505 6.394 1.00 89.94 149 ARG A N 1
ATOM 1113 C CA . ARG A 1 149 ? 11.440 -9.215 6.758 1.00 89.94 149 ARG A CA 1
ATOM 1114 C C . ARG A 1 149 ? 10.570 -8.360 7.683 1.00 89.94 149 ARG A C 1
ATOM 1116 O O . ARG A 1 149 ? 11.089 -7.441 8.314 1.00 89.94 149 ARG A O 1
ATOM 1123 N N . LEU A 1 150 ? 9.260 -8.618 7.753 1.00 93.25 150 LEU A N 1
ATOM 1124 C CA . LEU A 1 150 ? 8.347 -7.825 8.577 1.00 93.25 150 LEU A CA 1
ATOM 1125 C C . LEU A 1 150 ? 8.588 -8.104 10.065 1.00 93.25 150 LEU A C 1
ATOM 1127 O O . LEU A 1 150 ? 8.242 -9.162 10.584 1.00 93.25 150 LEU A O 1
ATOM 1131 N N . SER A 1 151 ? 9.165 -7.125 10.757 1.00 94.31 151 SER A N 1
ATOM 1132 C CA . SER A 1 151 ? 9.320 -7.165 12.209 1.00 94.31 151 SER A CA 1
ATOM 1133 C C . SER A 1 151 ? 8.047 -6.703 12.928 1.00 94.31 151 SER A C 1
ATOM 1135 O O . SER A 1 151 ? 7.249 -5.939 12.385 1.00 94.31 151 SER A O 1
ATOM 1137 N N . ILE A 1 152 ? 7.893 -7.094 14.197 1.00 93.12 152 ILE A N 1
ATOM 1138 C CA . ILE A 1 152 ? 6.764 -6.669 15.046 1.00 93.12 152 ILE A CA 1
ATOM 1139 C C . ILE A 1 152 ? 6.749 -5.138 15.225 1.00 93.12 152 ILE A C 1
ATOM 1141 O O . ILE A 1 152 ? 5.692 -4.526 15.362 1.00 93.12 152 ILE A O 1
ATOM 1145 N N . THR A 1 153 ? 7.913 -4.479 15.231 1.00 95.62 153 THR A N 1
ATOM 1146 C CA . THR A 1 153 ? 7.989 -3.010 15.292 1.00 95.62 153 THR A CA 1
ATOM 1147 C C . THR A 1 153 ? 7.476 -2.371 14.009 1.00 95.62 153 THR A C 1
ATOM 1149 O O . THR A 1 153 ? 6.700 -1.426 14.092 1.00 95.62 153 THR A O 1
ATOM 1152 N N . TRP A 1 154 ? 7.838 -2.912 12.844 1.00 96.19 154 TRP A N 1
ATOM 1153 C CA . TRP A 1 154 ? 7.351 -2.417 11.554 1.00 96.19 154 TRP A CA 1
ATOM 1154 C C . TRP A 1 154 ? 5.844 -2.623 11.399 1.00 96.19 154 TRP A C 1
ATOM 1156 O O . TRP A 1 154 ? 5.140 -1.710 10.976 1.00 96.19 154 TRP A O 1
ATOM 1166 N N . GLU A 1 155 ? 5.347 -3.800 11.784 1.00 95.75 155 GLU A N 1
ATOM 1167 C CA . GLU A 1 155 ? 3.917 -4.119 11.791 1.00 95.75 155 GLU A CA 1
ATOM 1168 C C . GLU A 1 155 ? 3.131 -3.153 12.689 1.00 95.75 155 GLU A C 1
ATOM 1170 O O . GLU A 1 155 ? 2.133 -2.581 12.256 1.00 95.75 155 GLU A O 1
ATOM 1175 N N . HIS A 1 156 ? 3.621 -2.895 13.907 1.00 97.25 156 HIS A N 1
ATOM 1176 C CA . HIS A 1 156 ? 3.008 -1.932 14.827 1.00 97.25 156 HIS A CA 1
ATOM 1177 C C . HIS A 1 156 ? 2.990 -0.508 14.253 1.00 97.25 156 HIS A C 1
ATOM 1179 O O . HIS A 1 156 ? 1.939 0.129 14.254 1.00 97.25 156 HIS A O 1
ATOM 1185 N N . SER A 1 157 ? 4.105 -0.027 13.686 1.00 98.00 157 SER A N 1
ATOM 1186 C CA . SER A 1 157 ? 4.159 1.299 13.051 1.00 98.00 157 SER A CA 1
ATOM 1187 C C . SER A 1 157 ? 3.192 1.427 11.875 1.00 98.00 157 SER A C 1
ATOM 1189 O O . SER A 1 157 ? 2.553 2.468 11.724 1.00 98.00 157 SER A O 1
ATOM 1191 N N . ALA A 1 158 ? 3.048 0.372 11.069 1.00 98.12 158 ALA A N 1
ATOM 1192 C CA . ALA A 1 158 ? 2.101 0.358 9.963 1.00 98.12 158 ALA A CA 1
ATOM 1193 C C . ALA A 1 158 ? 0.651 0.450 10.457 1.00 98.12 158 ALA A C 1
ATOM 1195 O O . ALA A 1 158 ? -0.125 1.259 9.950 1.00 98.12 158 ALA A O 1
ATOM 1196 N N . ILE A 1 159 ? 0.290 -0.342 11.472 1.00 98.38 159 ILE A N 1
ATOM 1197 C CA . ILE A 1 159 ? -1.054 -0.328 12.067 1.00 98.38 159 ILE A CA 1
ATOM 1198 C C . ILE A 1 159 ? -1.362 1.040 12.682 1.00 98.38 159 ILE A C 1
ATOM 1200 O O . ILE A 1 159 ? -2.452 1.567 12.468 1.00 98.38 159 ILE A O 1
ATOM 1204 N N . LEU A 1 160 ? -0.404 1.640 13.395 1.00 98.50 160 LEU A N 1
ATOM 1205 C CA . LEU A 1 160 ? -0.556 2.975 13.971 1.00 98.50 160 LEU A CA 1
ATOM 1206 C C . LEU A 1 160 ? -0.822 4.031 12.888 1.00 98.50 160 LEU A C 1
ATOM 1208 O O . LEU A 1 160 ? -1.763 4.811 13.016 1.00 98.50 160 LEU A O 1
ATOM 1212 N N . ALA A 1 161 ? -0.042 4.034 11.805 1.00 98.69 161 ALA A N 1
ATOM 1213 C CA . ALA A 1 161 ? -0.248 4.967 10.699 1.00 98.69 161 ALA A CA 1
ATOM 1214 C C . ALA A 1 161 ? -1.611 4.753 10.017 1.00 98.69 161 ALA A C 1
ATOM 1216 O O . ALA A 1 161 ? -2.339 5.707 9.750 1.00 98.69 161 ALA A O 1
ATOM 1217 N N . LEU A 1 162 ? -2.014 3.501 9.780 1.00 98.75 162 LEU A N 1
ATOM 1218 C CA . LEU A 1 162 ? -3.323 3.198 9.193 1.00 98.75 162 LEU A CA 1
ATOM 1219 C C . LEU A 1 162 ? -4.482 3.609 10.114 1.00 98.75 162 LEU A C 1
ATOM 1221 O O . LEU A 1 162 ? -5.486 4.107 9.605 1.00 98.75 162 LEU A O 1
ATOM 1225 N N . SER A 1 163 ? -4.325 3.462 11.436 1.00 98.50 163 SER A N 1
ATOM 1226 C CA . SER A 1 163 ? -5.265 3.965 12.448 1.00 98.50 163 SER A CA 1
ATOM 1227 C C . SER A 1 163 ? -5.404 5.488 12.384 1.00 98.50 163 SER A C 1
ATOM 1229 O O . SER A 1 163 ? -6.524 5.986 12.406 1.00 98.50 163 SER A O 1
ATOM 1231 N N . GLN A 1 164 ? -4.310 6.235 12.194 1.00 98.38 164 GLN A N 1
ATOM 1232 C CA . GLN A 1 164 ? -4.377 7.684 11.941 1.00 98.38 164 GLN A CA 1
ATOM 1233 C C . GLN A 1 164 ? -5.135 7.998 10.641 1.00 98.38 164 GLN A C 1
ATOM 1235 O O . GLN A 1 164 ? -5.941 8.923 10.596 1.00 98.38 164 GLN A O 1
ATOM 1240 N N . GLY A 1 165 ? -4.958 7.188 9.593 1.00 98.44 165 GLY A N 1
ATOM 1241 C CA . GLY A 1 165 ? -5.722 7.330 8.350 1.00 98.44 165 GLY A CA 1
ATOM 1242 C C . GLY A 1 165 ? -7.237 7.104 8.507 1.00 98.44 165 GLY A C 1
ATOM 1243 O O . GLY A 1 165 ? -8.007 7.622 7.699 1.00 98.44 165 GLY A O 1
ATOM 1244 N N . LEU A 1 166 ? -7.690 6.385 9.545 1.00 98.44 166 LEU A N 1
ATOM 1245 C CA . LEU A 1 166 ? -9.119 6.256 9.880 1.00 98.44 166 LEU A CA 1
ATOM 1246 C C . LEU A 1 166 ? -9.717 7.544 10.466 1.00 98.44 166 LEU A C 1
ATOM 1248 O O . LEU A 1 166 ? -10.937 7.668 10.515 1.00 98.44 166 LEU A O 1
ATOM 1252 N N . GLU A 1 167 ? -8.890 8.505 10.871 1.00 97.75 167 GLU A N 1
ATOM 1253 C CA . GLU A 1 167 ? -9.314 9.797 11.430 1.00 97.75 167 GLU A CA 1
ATOM 1254 C C . GLU A 1 167 ? -9.312 10.921 10.378 1.00 97.75 167 GLU A C 1
ATOM 1256 O O . GLU A 1 167 ? -9.566 12.086 10.690 1.00 97.75 167 GLU A O 1
ATOM 1261 N N . ASP A 1 168 ? -9.037 10.600 9.110 1.00 97.94 168 ASP A N 1
ATOM 1262 C CA . ASP A 1 168 ? -8.998 11.598 8.046 1.00 97.94 168 ASP A CA 1
ATOM 1263 C C . ASP A 1 168 ? -10.407 12.076 7.690 1.00 97.94 168 ASP A C 1
ATOM 1265 O O . ASP A 1 168 ? -11.135 11.391 6.977 1.00 97.94 168 ASP A O 1
ATOM 1269 N N . HIS A 1 169 ? -10.776 13.274 8.140 1.00 96.19 169 HIS A N 1
ATOM 1270 C CA . HIS A 1 169 ? -12.050 13.939 7.834 1.00 96.19 169 HIS A CA 1
ATOM 1271 C C . HIS A 1 169 ? -11.893 15.125 6.871 1.00 96.19 169 HIS A C 1
ATOM 1273 O O . HIS A 1 169 ? -12.641 16.102 6.944 1.00 96.19 169 HIS A O 1
ATOM 1279 N N . SER A 1 170 ? -10.904 15.068 5.976 1.00 97.00 170 SER A N 1
ATOM 1280 C CA . SER A 1 170 ? -10.656 16.137 5.006 1.00 97.00 170 SER A CA 1
ATOM 1281 C C . SER A 1 170 ? -11.847 16.345 4.070 1.00 97.00 170 SER A C 1
ATOM 1283 O O . SER A 1 170 ? -12.416 15.394 3.533 1.00 97.00 170 SER A O 1
ATOM 1285 N N . VAL A 1 171 ? -12.187 17.609 3.822 1.00 96.38 171 VAL A N 1
ATOM 1286 C CA . VAL A 1 171 ? -13.271 18.011 2.920 1.00 96.38 171 VAL A CA 1
ATOM 1287 C C . VAL A 1 171 ? -12.722 18.965 1.869 1.00 96.38 171 VAL A C 1
ATOM 1289 O O . VAL A 1 171 ? -11.965 19.878 2.191 1.00 96.38 171 VAL A O 1
ATOM 1292 N N . ASP A 1 172 ? -13.136 18.778 0.619 1.00 94.88 172 ASP A N 1
ATOM 1293 C CA . ASP A 1 172 ? -12.922 19.752 -0.449 1.00 94.88 172 ASP A CA 1
ATOM 1294 C C . ASP A 1 172 ? -14.199 19.950 -1.285 1.00 94.88 172 ASP A C 1
ATOM 1296 O O . ASP A 1 172 ? -15.300 19.563 -0.891 1.00 94.88 172 ASP A O 1
ATOM 1300 N N . ASN A 1 173 ? -14.062 20.572 -2.455 1.00 95.12 173 ASN A N 1
ATOM 1301 C CA . ASN A 1 173 ? -15.139 20.873 -3.401 1.00 95.12 173 ASN A CA 1
ATOM 1302 C C . ASN A 1 173 ? -15.943 19.624 -3.831 1.00 95.12 173 ASN A C 1
ATOM 1304 O O . ASN A 1 173 ? -17.048 19.751 -4.357 1.00 95.12 173 ASN A O 1
ATOM 1308 N N . ARG A 1 174 ? -15.370 18.427 -3.660 1.00 94.06 174 ARG A N 1
ATOM 1309 C CA . ARG A 1 174 ? -15.932 17.108 -3.979 1.00 94.06 174 ARG A CA 1
ATOM 1310 C C . ARG A 1 174 ? -16.669 16.488 -2.782 1.00 94.06 174 ARG A C 1
ATOM 1312 O O . ARG A 1 174 ? -17.284 15.435 -2.941 1.00 94.06 174 ARG A O 1
ATOM 1319 N N . GLY A 1 175 ? -16.629 17.123 -1.608 1.00 95.31 175 GLY A N 1
ATOM 1320 C CA . GLY A 1 175 ? -17.213 16.639 -0.356 1.00 95.31 175 GLY A CA 1
ATOM 1321 C C . GLY A 1 175 ? -16.175 16.009 0.575 1.00 95.31 175 GLY A C 1
ATOM 1322 O O . GLY A 1 175 ? -15.030 16.448 0.620 1.00 95.31 175 GLY A O 1
ATOM 1323 N N . ASP A 1 176 ? -16.587 14.993 1.340 1.00 96.50 176 ASP A N 1
ATOM 1324 C CA . ASP A 1 176 ? -15.724 14.232 2.258 1.00 96.50 176 ASP A CA 1
ATOM 1325 C C . ASP A 1 176 ? -14.748 13.347 1.474 1.00 96.50 176 ASP A C 1
ATOM 1327 O O . ASP A 1 176 ? -15.001 12.167 1.208 1.00 96.50 176 ASP A O 1
ATOM 1331 N N . VAL A 1 177 ? -13.634 13.946 1.063 1.00 96.88 177 VAL A N 1
ATOM 1332 C CA . VAL A 1 177 ? -12.547 13.240 0.388 1.00 96.88 177 VAL A CA 1
ATOM 1333 C C . VAL A 1 177 ? -11.715 12.411 1.363 1.00 96.88 177 VAL A C 1
ATOM 1335 O O . VAL A 1 177 ? -11.166 11.389 0.959 1.00 96.88 177 VAL A O 1
ATOM 1338 N N . GLY A 1 178 ? -11.679 12.777 2.649 1.00 97.44 178 GLY A N 1
ATOM 1339 C CA . GLY A 1 178 ? -11.023 12.003 3.706 1.00 97.44 178 GLY A CA 1
ATOM 1340 C C . GLY A 1 178 ? -11.559 10.574 3.808 1.00 97.44 178 GLY A C 1
ATOM 1341 O O . GLY A 1 178 ? -10.800 9.636 4.051 1.00 97.44 178 GLY A O 1
ATOM 1342 N N . SER A 1 179 ? -12.836 10.366 3.465 1.00 97.69 179 SER A N 1
ATOM 1343 C CA . SER A 1 179 ? -13.440 9.032 3.345 1.00 97.69 179 SER A CA 1
ATOM 1344 C C . SER A 1 179 ? -12.678 8.077 2.415 1.00 97.69 179 SER A C 1
ATOM 1346 O O . SER A 1 179 ? -12.757 6.859 2.588 1.00 97.69 179 SER A O 1
ATOM 1348 N N . TRP A 1 180 ? -11.911 8.591 1.445 1.00 97.56 180 TRP A N 1
ATOM 1349 C CA . TRP A 1 180 ? -11.075 7.778 0.557 1.00 97.56 180 TRP A CA 1
ATOM 1350 C C . TRP A 1 180 ? -9.890 7.176 1.307 1.00 97.56 180 TRP A C 1
ATOM 1352 O O . TRP A 1 180 ? -9.560 6.011 1.087 1.00 97.56 180 TRP A O 1
ATOM 1362 N N . VAL A 1 181 ? -9.288 7.954 2.208 1.00 98.44 181 VAL A N 1
ATOM 1363 C CA . VAL A 1 181 ? -8.193 7.517 3.078 1.00 98.44 181 VAL A CA 1
ATOM 1364 C C . VAL A 1 181 ? -8.736 6.559 4.126 1.00 98.44 181 VAL A C 1
ATOM 1366 O O . VAL A 1 181 ? -8.236 5.442 4.202 1.00 98.44 181 VAL A O 1
ATOM 1369 N N . ARG A 1 182 ? -9.836 6.909 4.817 1.00 98.50 182 ARG A N 1
ATOM 1370 C CA . ARG A 1 182 ? -10.478 6.022 5.809 1.00 98.50 182 ARG A CA 1
ATOM 1371 C C . ARG A 1 182 ? -10.798 4.652 5.206 1.00 98.50 182 ARG A C 1
ATOM 1373 O O . ARG A 1 182 ? -10.430 3.615 5.755 1.00 98.50 182 ARG A O 1
ATOM 1380 N N . LYS A 1 183 ? -11.414 4.633 4.019 1.00 98.56 183 LYS A N 1
ATOM 1381 C CA . LYS A 1 183 ? -11.739 3.387 3.311 1.00 98.56 183 LYS A CA 1
ATOM 1382 C C . LYS A 1 183 ? -10.486 2.597 2.938 1.00 98.56 183 LYS A C 1
ATOM 1384 O O . LYS A 1 183 ? -10.464 1.379 3.106 1.00 98.56 183 LYS A O 1
ATOM 1389 N N . GLN A 1 184 ? -9.462 3.263 2.413 1.00 98.50 184 GLN A N 1
ATOM 1390 C CA . GLN A 1 184 ? -8.232 2.583 2.025 1.00 98.50 184 GLN A CA 1
ATOM 1391 C C . GLN A 1 184 ? -7.471 2.038 3.239 1.00 98.50 184 GLN A C 1
ATOM 1393 O O . GLN A 1 184 ? -6.961 0.922 3.169 1.00 98.50 184 GLN A O 1
ATOM 1398 N N . SER A 1 185 ? -7.456 2.763 4.359 1.00 98.75 185 SER A N 1
ATOM 1399 C CA . SER A 1 185 ? -6.894 2.288 5.621 1.00 98.75 185 SER A CA 1
ATOM 1400 C C . SER A 1 185 ? -7.595 1.027 6.115 1.00 98.75 185 SER A C 1
ATOM 1402 O O . SER A 1 185 ? -6.911 0.066 6.454 1.00 98.75 185 SER A O 1
ATOM 1404 N N . LEU A 1 186 ? -8.934 0.974 6.072 1.00 98.56 186 LEU A N 1
ATOM 1405 C CA . LEU A 1 186 ? -9.687 -0.246 6.403 1.00 98.56 186 LEU A CA 1
ATOM 1406 C C . LEU A 1 186 ? -9.290 -1.425 5.507 1.00 98.56 186 LEU A C 1
ATOM 1408 O O . LEU A 1 186 ? -9.059 -2.517 6.012 1.00 98.56 186 LEU A O 1
ATOM 1412 N N . HIS A 1 187 ? -9.162 -1.214 4.194 1.00 98.19 187 HIS A N 1
ATOM 1413 C CA . HIS A 1 187 ? -8.727 -2.271 3.274 1.00 98.19 187 HIS A CA 1
ATOM 1414 C C . HIS A 1 187 ? -7.300 -2.759 3.556 1.00 98.19 187 HIS A C 1
ATOM 1416 O O . HIS A 1 187 ? -7.038 -3.961 3.503 1.00 98.19 187 HIS A O 1
ATOM 1422 N N . SER A 1 188 ? -6.376 -1.851 3.859 1.00 98.31 188 SER A N 1
ATOM 1423 C CA . SER A 1 188 ? -4.990 -2.211 4.164 1.00 98.31 188 SER A CA 1
ATOM 1424 C C . SER A 1 188 ? -4.857 -2.917 5.512 1.00 98.31 188 SER A C 1
ATOM 1426 O O . SER A 1 188 ? -4.116 -3.890 5.609 1.00 98.31 188 SER A O 1
ATOM 1428 N N . LEU A 1 189 ? -5.613 -2.489 6.528 1.00 97.88 189 LEU A N 1
ATOM 1429 C CA . LEU A 1 189 ? -5.711 -3.188 7.812 1.00 97.88 189 LEU A CA 1
ATOM 1430 C C . LEU A 1 189 ? -6.284 -4.593 7.626 1.00 97.88 189 LEU A C 1
ATOM 1432 O O . LEU A 1 189 ? -5.674 -5.558 8.079 1.00 97.88 189 LEU A O 1
ATOM 1436 N N . ALA A 1 190 ? -7.395 -4.717 6.894 1.00 96.69 190 ALA A N 1
ATOM 1437 C CA . ALA A 1 190 ? -8.016 -5.999 6.568 1.00 96.69 190 ALA A CA 1
ATOM 1438 C C . ALA A 1 190 ? -6.999 -6.954 5.934 1.00 96.69 190 ALA A C 1
ATOM 1440 O O . ALA A 1 190 ? -6.839 -8.082 6.386 1.00 96.69 190 ALA A O 1
ATOM 1441 N N . ARG A 1 191 ? -6.227 -6.469 4.957 1.00 95.38 191 ARG A N 1
ATOM 1442 C CA . ARG A 1 191 ? -5.149 -7.240 4.330 1.00 95.38 191 ARG A CA 1
ATOM 1443 C C . ARG A 1 191 ? -4.080 -7.694 5.331 1.00 95.38 191 ARG A C 1
ATOM 1445 O O . ARG A 1 191 ? -3.675 -8.854 5.292 1.00 95.38 191 ARG A O 1
ATOM 1452 N N . ILE A 1 192 ? -3.617 -6.804 6.210 1.00 95.25 192 ILE A N 1
ATOM 1453 C CA . ILE A 1 192 ? -2.585 -7.115 7.215 1.00 95.25 192 ILE A CA 1
ATOM 1454 C C . ILE A 1 192 ? -3.069 -8.200 8.184 1.00 95.25 192 ILE A C 1
ATOM 1456 O O . ILE A 1 192 ? -2.325 -9.155 8.428 1.00 95.25 192 ILE A O 1
ATOM 1460 N N . PHE A 1 193 ? -4.294 -8.066 8.702 1.00 94.56 193 PHE A N 1
ATOM 1461 C CA . PHE A 1 193 ? -4.871 -8.992 9.679 1.00 94.56 193 PHE A CA 1
ATOM 1462 C C . PHE A 1 193 ? -5.309 -10.325 9.063 1.00 94.56 193 PHE A C 1
ATOM 1464 O O . PHE A 1 193 ? -5.118 -11.360 9.688 1.00 94.56 193 PHE A O 1
ATOM 1471 N N . ALA A 1 194 ? -5.819 -10.335 7.829 1.00 93.00 194 ALA A N 1
ATOM 1472 C CA . ALA A 1 194 ? -6.161 -11.576 7.125 1.00 93.00 194 ALA A CA 1
ATOM 1473 C C . ALA A 1 194 ? -4.916 -12.411 6.776 1.00 93.00 194 ALA A C 1
ATOM 1475 O O . ALA A 1 194 ? -4.976 -13.632 6.674 1.00 93.00 194 ALA A O 1
ATOM 1476 N N . THR A 1 195 ? -3.764 -11.756 6.597 1.00 91.00 195 THR A N 1
ATOM 1477 C CA . THR A 1 195 ? -2.507 -12.444 6.265 1.00 91.00 195 THR A CA 1
ATOM 1478 C C . THR A 1 195 ? -1.831 -13.047 7.515 1.00 91.00 195 THR A C 1
ATOM 1480 O O . THR A 1 195 ? -0.934 -13.873 7.383 1.00 91.00 195 THR A O 1
ATOM 1483 N N . ASP A 1 196 ? -2.201 -12.632 8.732 1.00 89.81 196 ASP A N 1
ATOM 1484 C CA . ASP A 1 196 ? -1.737 -13.246 9.987 1.00 89.81 196 ASP A CA 1
ATOM 1485 C C . ASP A 1 196 ? -2.771 -13.014 11.098 1.00 89.81 196 ASP A C 1
ATOM 1487 O O . ASP A 1 196 ? -2.898 -11.912 11.642 1.00 89.81 196 ASP A O 1
ATOM 1491 N N . SER A 1 197 ? -3.484 -14.088 11.448 1.00 85.75 197 SER A N 1
ATOM 1492 C CA . SER A 1 197 ? -4.553 -14.092 12.449 1.00 85.75 197 SER A CA 1
ATOM 1493 C C . SER A 1 197 ? -4.075 -13.763 13.865 1.00 85.75 197 SER A C 1
ATOM 1495 O O . SER A 1 197 ? -4.892 -13.483 14.732 1.00 85.75 197 SER A O 1
ATOM 1497 N N . GLN A 1 198 ? -2.765 -13.753 14.127 1.00 90.31 198 GLN A N 1
ATOM 1498 C CA . GLN A 1 198 ? -2.219 -13.363 15.427 1.00 90.31 198 GLN A CA 1
ATOM 1499 C C . GLN A 1 198 ? -1.870 -11.875 15.508 1.00 90.31 198 GLN A C 1
ATOM 1501 O O . GLN A 1 198 ? -1.601 -11.377 16.603 1.00 90.31 198 GLN A O 1
ATOM 1506 N N . THR A 1 199 ? -1.863 -11.132 14.395 1.00 92.62 199 THR A N 1
ATOM 1507 C CA . THR A 1 199 ? -1.425 -9.727 14.391 1.00 92.62 199 THR A CA 1
ATOM 1508 C C . THR A 1 199 ? -2.262 -8.858 15.337 1.00 92.62 199 THR A C 1
ATOM 1510 O O . THR A 1 199 ? -1.693 -8.061 16.085 1.00 92.62 199 THR A O 1
ATOM 1513 N N . PHE A 1 200 ? -3.592 -9.014 15.367 1.00 91.56 200 PHE A N 1
ATOM 1514 C CA . PHE A 1 200 ? -4.437 -8.218 16.268 1.00 91.56 200 PHE A CA 1
ATOM 1515 C C . PHE A 1 200 ? -4.276 -8.634 17.736 1.00 91.56 200 PHE A C 1
ATOM 1517 O O . PHE A 1 200 ? -4.230 -7.774 18.614 1.00 91.56 200 PHE A O 1
ATOM 1524 N N . GLN A 1 201 ? -4.114 -9.932 18.012 1.00 91.00 201 GLN A N 1
ATOM 1525 C CA . GLN A 1 201 ? -3.819 -10.408 19.365 1.00 91.00 201 GLN A CA 1
ATOM 1526 C C . GLN A 1 201 ? -2.500 -9.817 19.882 1.00 91.00 201 GLN A C 1
ATOM 1528 O O . GLN A 1 201 ? -2.468 -9.249 20.972 1.00 91.00 201 GLN A O 1
ATOM 1533 N N . ARG A 1 202 ? -1.429 -9.880 19.080 1.00 92.88 202 ARG A N 1
ATOM 1534 C CA . ARG A 1 202 ? -0.123 -9.304 19.440 1.00 92.88 202 ARG A CA 1
ATOM 1535 C C . ARG A 1 202 ? -0.193 -7.793 19.637 1.00 92.88 202 ARG A C 1
ATOM 1537 O O . ARG A 1 202 ? 0.494 -7.266 20.509 1.00 92.88 202 ARG A O 1
ATOM 1544 N N . LEU A 1 203 ? -1.009 -7.094 18.844 1.00 93.94 203 LEU A N 1
ATOM 1545 C CA . LEU A 1 203 ? -1.277 -5.671 19.045 1.00 93.94 203 LEU A CA 1
ATOM 1546 C C . LEU A 1 203 ? -1.912 -5.432 20.418 1.00 93.94 203 LEU A C 1
ATOM 1548 O O . LEU A 1 203 ? -1.392 -4.629 21.180 1.00 93.94 203 LEU A O 1
ATOM 1552 N N . ASN A 1 204 ? -2.973 -6.169 20.749 1.00 92.31 204 ASN A N 1
ATOM 1553 C CA . ASN A 1 204 ? -3.687 -6.040 22.019 1.00 92.31 204 ASN A CA 1
ATOM 1554 C C . ASN A 1 204 ? -2.816 -6.373 23.243 1.00 92.31 204 ASN A C 1
ATOM 1556 O O . ASN A 1 204 ? -2.954 -5.744 24.284 1.00 92.31 204 ASN A O 1
ATOM 1560 N N . GLU A 1 205 ? -1.905 -7.342 23.131 1.00 92.75 205 GLU A N 1
ATOM 1561 C CA . GLU A 1 205 ? -0.962 -7.691 24.205 1.00 92.75 205 GLU A CA 1
ATOM 1562 C C . GLU A 1 205 ? 0.128 -6.630 24.416 1.00 92.75 205 GLU A C 1
ATOM 1564 O O . GLU A 1 205 ? 0.635 -6.470 25.526 1.00 92.75 205 GLU A O 1
ATOM 1569 N N . ARG A 1 206 ? 0.522 -5.928 23.348 1.00 92.56 206 ARG A N 1
ATOM 1570 C CA . ARG A 1 206 ? 1.643 -4.979 23.362 1.00 92.56 206 ARG A CA 1
ATOM 1571 C C . ARG A 1 206 ? 1.216 -3.534 23.607 1.00 92.56 206 ARG A C 1
ATOM 1573 O O . ARG A 1 206 ? 1.982 -2.778 24.199 1.00 92.56 206 ARG A O 1
ATOM 1580 N N . ASP A 1 207 ? 0.065 -3.150 23.074 1.00 94.69 207 ASP A N 1
ATOM 1581 C CA . ASP A 1 207 ? -0.456 -1.784 23.025 1.00 94.69 207 ASP A CA 1
ATOM 1582 C C . ASP A 1 207 ? -1.992 -1.845 23.018 1.00 94.69 207 ASP A C 1
ATOM 1584 O O . ASP A 1 207 ? -2.659 -1.729 21.983 1.00 94.69 207 ASP A O 1
ATOM 1588 N N . ASP A 1 208 ? -2.544 -2.116 24.199 1.00 94.25 208 ASP A N 1
ATOM 1589 C CA . ASP A 1 208 ? -3.980 -2.249 24.438 1.00 94.25 208 ASP A CA 1
ATOM 1590 C C . ASP A 1 208 ? -4.737 -0.958 24.093 1.00 94.25 208 ASP A C 1
ATOM 1592 O O . ASP A 1 208 ? -5.822 -1.010 23.512 1.00 94.25 208 ASP A O 1
ATOM 1596 N N . GLU A 1 209 ? -4.146 0.206 24.363 1.00 97.06 209 GLU A N 1
ATOM 1597 C CA . GLU A 1 209 ? -4.712 1.507 24.011 1.00 97.06 209 GLU A CA 1
ATOM 1598 C C . GLU A 1 209 ? -4.874 1.670 22.492 1.00 97.06 209 GLU A C 1
ATOM 1600 O O . GLU A 1 209 ? -5.945 2.076 22.019 1.00 97.06 209 GLU A O 1
ATOM 1605 N N . LEU A 1 210 ? -3.851 1.332 21.695 1.00 96.75 210 LEU A N 1
ATOM 1606 C CA . LEU A 1 210 ? -3.970 1.337 20.236 1.00 96.75 210 LEU A CA 1
ATOM 1607 C C . LEU A 1 210 ? -4.995 0.307 19.749 1.00 96.75 210 LEU A C 1
ATOM 1609 O O . LEU A 1 210 ? -5.792 0.636 18.870 1.00 96.75 210 LEU A O 1
ATOM 1613 N N . ALA A 1 211 ? -5.027 -0.897 20.325 1.00 96.25 211 ALA A N 1
ATOM 1614 C CA . ALA A 1 211 ? -5.998 -1.927 19.951 1.00 96.25 211 ALA A CA 1
ATOM 1615 C C . ALA A 1 211 ? -7.451 -1.493 20.223 1.00 96.25 211 ALA A C 1
ATOM 1617 O O . ALA A 1 211 ? -8.310 -1.615 19.344 1.00 96.25 211 ALA A O 1
ATOM 1618 N N . ILE A 1 212 ? -7.726 -0.930 21.405 1.00 96.69 212 ILE A N 1
ATOM 1619 C CA . ILE A 1 212 ? -9.051 -0.427 21.800 1.00 96.69 212 ILE A CA 1
ATOM 1620 C C . ILE A 1 212 ? -9.477 0.728 20.895 1.00 96.69 212 ILE A C 1
ATOM 1622 O O . ILE A 1 212 ? -10.604 0.737 20.392 1.00 96.69 212 ILE A O 1
ATOM 1626 N N . ARG A 1 213 ? -8.581 1.690 20.655 1.00 97.75 213 ARG A N 1
ATOM 1627 C CA . ARG A 1 213 ? -8.841 2.814 19.748 1.00 97.75 213 ARG A CA 1
ATOM 1628 C C . ARG A 1 213 ? -9.142 2.329 18.338 1.00 97.75 213 ARG A C 1
ATOM 1630 O O . ARG A 1 213 ? -10.132 2.767 17.760 1.00 97.75 213 ARG A O 1
ATOM 1637 N N . LEU A 1 214 ? -8.335 1.412 17.806 1.00 97.62 214 LEU A N 1
ATOM 1638 C CA . LEU A 1 214 ? -8.526 0.859 16.470 1.00 97.62 214 LEU A CA 1
ATOM 1639 C C . LEU A 1 214 ? -9.882 0.154 16.350 1.00 97.62 214 LEU A C 1
ATOM 1641 O O . LEU A 1 214 ? -10.629 0.408 15.406 1.00 97.62 214 LEU A O 1
ATOM 1645 N N . LEU A 1 215 ? -10.240 -0.680 17.330 1.00 96.44 215 LEU A N 1
ATOM 1646 C CA . LEU A 1 215 ? -11.547 -1.334 17.365 1.00 96.44 215 LEU A CA 1
ATOM 1647 C C . LEU A 1 215 ? -12.689 -0.308 17.428 1.00 96.44 215 LEU A C 1
ATOM 1649 O O . LEU A 1 215 ? -13.669 -0.431 16.693 1.00 96.44 215 LEU A O 1
ATOM 1653 N N . GLY A 1 216 ? -12.546 0.734 18.250 1.00 97.69 216 GLY A N 1
ATOM 1654 C CA . GLY A 1 216 ? -13.494 1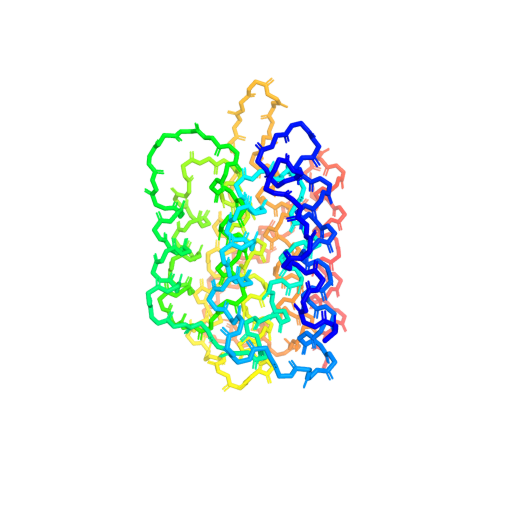.845 18.327 1.00 97.69 216 GLY A CA 1
ATOM 1655 C C . GLY A 1 216 ? -13.661 2.575 16.991 1.00 97.69 216 GLY A C 1
ATOM 1656 O O . GLY A 1 216 ? -14.787 2.782 16.545 1.00 97.69 216 GLY A O 1
ATOM 1657 N N . GLN A 1 217 ? -12.561 2.901 16.308 1.00 97.94 217 GLN A N 1
ATOM 1658 C CA . GLN A 1 217 ? -12.568 3.539 14.985 1.00 97.94 217 GLN A CA 1
ATOM 1659 C C . GLN A 1 217 ? -13.256 2.659 13.927 1.00 97.94 217 GLN A C 1
ATOM 1661 O O . GLN A 1 217 ? -14.062 3.157 13.133 1.00 97.94 217 GLN A O 1
ATOM 1666 N N . ILE A 1 218 ? -12.991 1.347 13.930 1.00 97.44 218 ILE A N 1
ATOM 1667 C CA . ILE A 1 218 ? -13.643 0.387 13.027 1.00 97.44 218 ILE A CA 1
ATOM 1668 C C . ILE A 1 218 ? -15.153 0.346 13.297 1.00 97.44 218 ILE A C 1
ATOM 1670 O O . ILE A 1 218 ? -15.945 0.467 12.361 1.00 97.44 218 ILE A O 1
ATOM 1674 N N . LEU A 1 219 ? -15.569 0.240 14.564 1.00 97.62 219 LEU A N 1
ATOM 1675 C CA . LEU A 1 219 ? -16.983 0.246 14.949 1.00 97.62 219 LEU A CA 1
ATOM 1676 C C . LEU A 1 219 ? -17.673 1.553 14.540 1.00 97.62 219 LEU A C 1
ATOM 1678 O O . LEU A 1 219 ? -18.735 1.507 13.919 1.00 97.62 219 LEU A O 1
ATOM 1682 N N . CYS A 1 220 ? -17.057 2.709 14.790 1.00 96.75 220 CYS A N 1
ATOM 1683 C CA . CYS A 1 220 ? -17.567 4.001 14.326 1.00 96.75 220 CYS A CA 1
ATOM 1684 C C . CYS A 1 220 ? -17.753 4.020 12.802 1.00 96.75 220 CYS A C 1
ATOM 1686 O O . CYS A 1 220 ? -18.815 4.419 12.318 1.00 96.75 220 CYS A O 1
ATOM 1688 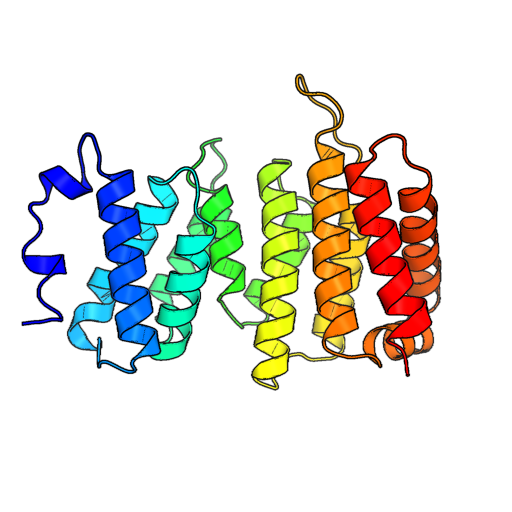N N . SER A 1 221 ? -16.781 3.492 12.052 1.00 96.81 221 SER A N 1
ATOM 1689 C CA . SER A 1 221 ? -16.825 3.415 10.584 1.00 96.81 221 SER A CA 1
ATOM 1690 C C . SER A 1 221 ? -18.008 2.586 10.057 1.00 96.81 221 SER A C 1
ATOM 1692 O O . SER A 1 221 ? -18.521 2.866 8.972 1.00 96.81 221 SER A O 1
ATOM 1694 N N . THR A 1 222 ? -18.519 1.612 10.823 1.00 96.94 222 THR A N 1
ATOM 1695 C CA . THR A 1 222 ? -19.741 0.859 10.449 1.00 96.94 222 THR A CA 1
ATOM 1696 C C . THR A 1 222 ? -21.023 1.689 10.514 1.00 96.94 222 THR A C 1
ATOM 1698 O O . THR A 1 222 ? -22.026 1.337 9.888 1.00 96.94 222 THR A O 1
ATOM 1701 N N . THR A 1 223 ? -20.996 2.803 11.244 1.00 96.19 223 THR A N 1
ATOM 1702 C CA . THR A 1 223 ? -22.152 3.686 11.465 1.00 96.19 223 THR A CA 1
ATOM 1703 C C . THR A 1 223 ? -22.106 4.963 10.629 1.00 96.19 223 THR A C 1
ATOM 1705 O O . THR A 1 223 ? -23.018 5.787 10.696 1.00 96.19 223 THR A O 1
ATOM 1708 N N . GLU A 1 224 ? -21.069 5.130 9.807 1.00 94.38 224 GLU A N 1
ATOM 1709 C CA . GLU A 1 224 ? -20.928 6.300 8.948 1.00 94.38 224 GLU A CA 1
ATOM 1710 C C . GLU A 1 224 ? -22.008 6.385 7.857 1.00 94.38 224 GLU A C 1
ATOM 1712 O O . GLU A 1 224 ? -22.603 5.397 7.431 1.00 94.38 224 GLU A O 1
ATOM 1717 N N . LYS A 1 225 ? -22.239 7.599 7.340 1.00 94.25 225 LYS A N 1
ATOM 1718 C CA . LYS A 1 225 ? -23.245 7.848 6.290 1.00 94.25 225 LYS A CA 1
ATOM 1719 C C . LYS A 1 225 ? -22.870 7.255 4.927 1.00 94.25 225 LYS A C 1
ATOM 1721 O O . LYS A 1 225 ? -23.735 7.115 4.070 1.00 94.25 225 LYS A O 1
ATOM 1726 N N . ILE A 1 226 ? -21.592 6.952 4.702 1.00 94.44 226 ILE A N 1
ATOM 1727 C CA . ILE A 1 226 ? -21.069 6.523 3.402 1.00 94.44 226 ILE A CA 1
ATOM 1728 C C . ILE A 1 226 ? -21.135 4.995 3.304 1.00 94.44 226 ILE A C 1
ATOM 1730 O O . ILE A 1 226 ? -20.335 4.290 3.914 1.00 94.44 226 ILE A O 1
ATOM 1734 N N . ASP A 1 227 ? -22.044 4.474 2.477 1.00 96.56 227 ASP A N 1
ATOM 1735 C CA . ASP A 1 227 ? -22.272 3.027 2.301 1.00 96.56 227 ASP A CA 1
ATOM 1736 C C . ASP A 1 227 ? -20.993 2.241 2.011 1.00 96.56 227 ASP A C 1
ATOM 1738 O O . ASP A 1 227 ? -20.730 1.208 2.622 1.00 96.56 227 ASP A O 1
ATOM 1742 N N . ARG A 1 228 ? -20.152 2.756 1.108 1.00 94.88 228 ARG A N 1
ATOM 1743 C CA . ARG A 1 228 ? -18.892 2.099 0.729 1.00 94.88 228 ARG A CA 1
ATOM 1744 C C . ARG A 1 228 ? -17.906 1.984 1.889 1.00 94.88 228 ARG A C 1
ATOM 1746 O O . ARG A 1 228 ? -17.090 1.067 1.872 1.00 94.88 228 ARG A O 1
ATOM 1753 N N . LEU A 1 229 ? -17.956 2.905 2.850 1.00 95.50 229 LEU A N 1
ATOM 1754 C CA . LEU A 1 229 ? -17.119 2.845 4.040 1.00 95.50 229 LEU A CA 1
ATOM 1755 C C . LEU A 1 229 ? -17.685 1.844 5.048 1.00 95.50 229 LEU A C 1
ATOM 1757 O O . LEU A 1 229 ? -16.933 1.025 5.565 1.00 95.50 229 LEU A O 1
ATOM 1761 N N . ARG A 1 230 ? -19.013 1.826 5.233 1.00 97.81 230 ARG A N 1
ATOM 1762 C CA . ARG A 1 230 ? -19.685 0.824 6.074 1.00 97.81 230 ARG A CA 1
ATOM 1763 C C . ARG A 1 230 ? -19.395 -0.603 5.616 1.00 97.81 230 ARG A C 1
ATOM 1765 O O . ARG A 1 230 ? -19.118 -1.459 6.447 1.00 97.81 230 ARG A O 1
ATOM 1772 N N . VAL A 1 231 ? -19.400 -0.848 4.302 1.00 97.62 231 VAL A N 1
ATOM 1773 C CA . VAL A 1 231 ? -19.033 -2.153 3.724 1.00 97.62 231 VAL A CA 1
ATOM 1774 C C . VAL A 1 231 ? -17.581 -2.517 4.047 1.00 97.62 231 VAL A C 1
ATOM 1776 O O . VAL A 1 231 ? -17.322 -3.634 4.483 1.00 97.62 231 VAL A O 1
ATOM 1779 N N . ALA A 1 232 ? -16.640 -1.580 3.883 1.00 97.62 232 ALA A N 1
ATOM 1780 C CA . ALA A 1 232 ? -15.233 -1.824 4.208 1.00 97.62 232 ALA A CA 1
ATOM 1781 C C . ALA A 1 232 ? -15.028 -2.108 5.708 1.00 97.62 232 ALA A C 1
ATOM 1783 O O . ALA A 1 232 ? -14.288 -3.020 6.065 1.00 97.62 232 ALA A O 1
ATOM 1784 N N . ALA A 1 233 ? -15.724 -1.376 6.581 1.00 97.62 233 ALA A N 1
ATOM 1785 C CA . ALA A 1 233 ? -15.658 -1.570 8.027 1.00 97.62 233 ALA A CA 1
ATOM 1786 C C . ALA A 1 233 ? -16.297 -2.897 8.465 1.00 97.62 233 ALA A C 1
ATOM 1788 O O . ALA A 1 233 ? -15.753 -3.588 9.321 1.00 97.62 233 ALA A O 1
ATOM 1789 N N . GLY A 1 234 ? -17.418 -3.284 7.850 1.00 96.81 234 GLY A N 1
ATOM 1790 C CA . GLY A 1 234 ? -18.060 -4.575 8.096 1.00 96.81 234 GLY A CA 1
ATOM 1791 C C . GLY A 1 234 ? -17.153 -5.751 7.733 1.00 96.81 234 GLY A C 1
ATOM 1792 O O . GLY A 1 234 ? -16.997 -6.664 8.537 1.00 96.81 234 GLY A O 1
ATOM 1793 N N . HIS A 1 235 ? -16.490 -5.691 6.575 1.00 95.50 235 HIS A N 1
ATOM 1794 C CA . HIS A 1 235 ? -15.506 -6.703 6.178 1.00 95.50 235 HIS A CA 1
ATOM 1795 C C . HIS A 1 235 ? -14.303 -6.753 7.136 1.00 95.50 235 HIS A C 1
ATOM 1797 O O . HIS A 1 235 ? -13.844 -7.822 7.518 1.00 95.50 235 HIS A O 1
ATOM 1803 N N . MET A 1 236 ? -13.831 -5.592 7.593 1.00 95.31 236 MET A N 1
ATOM 1804 C CA . MET A 1 236 ? -12.769 -5.504 8.596 1.00 95.31 236 MET A CA 1
ATOM 1805 C C . MET A 1 236 ? -13.179 -6.162 9.931 1.00 95.31 236 MET A C 1
ATOM 1807 O O . MET A 1 236 ? -12.392 -6.899 10.522 1.00 95.31 236 MET A O 1
ATOM 1811 N N . LEU A 1 237 ? -14.421 -5.964 10.391 1.00 93.81 237 LEU A N 1
ATOM 1812 C CA . LEU A 1 237 ? -14.948 -6.657 11.576 1.00 93.81 237 LEU A CA 1
ATOM 1813 C C . LEU A 1 237 ? -15.076 -8.166 11.372 1.00 93.81 237 LEU A C 1
ATOM 1815 O O . LEU A 1 237 ? -14.802 -8.921 12.298 1.00 93.81 237 LEU A O 1
ATOM 1819 N N . GLU A 1 238 ? -15.491 -8.610 10.188 1.00 93.62 238 GLU A N 1
ATOM 1820 C CA . GLU A 1 238 ? -15.576 -10.034 9.861 1.00 93.62 238 GLU A CA 1
ATOM 1821 C C . GLU A 1 238 ? -14.217 -10.723 10.054 1.00 93.62 238 GLU A C 1
ATOM 1823 O O . GLU A 1 238 ? -14.138 -11.721 10.771 1.00 93.62 238 GLU A O 1
ATOM 1828 N N . ILE A 1 239 ? -13.141 -10.123 9.535 1.00 92.81 239 ILE A N 1
ATOM 1829 C CA . ILE A 1 239 ? -11.764 -10.618 9.695 1.00 92.81 239 ILE A CA 1
ATOM 1830 C C . ILE A 1 239 ? -11.356 -10.675 11.177 1.00 92.81 239 ILE A C 1
ATOM 1832 O O . ILE A 1 239 ? -10.794 -11.671 11.633 1.00 92.81 239 ILE A O 1
ATOM 1836 N N . LEU A 1 240 ? -11.668 -9.641 11.967 1.00 89.81 240 LEU A N 1
ATOM 1837 C CA . LEU A 1 240 ? -11.319 -9.619 13.397 1.00 89.81 240 LEU A CA 1
ATOM 1838 C C . LEU A 1 240 ? -12.131 -10.596 14.249 1.00 89.81 240 LEU A C 1
ATOM 1840 O O . LEU A 1 240 ? -11.657 -11.032 15.292 1.00 89.81 240 LEU A O 1
ATOM 1844 N N . LEU A 1 241 ? -13.362 -10.916 13.863 1.00 87.19 241 LEU A N 1
ATOM 1845 C CA . LEU A 1 241 ? -14.234 -11.760 14.681 1.00 87.19 241 LEU A CA 1
ATOM 1846 C C . LEU A 1 241 ? -14.164 -13.237 14.292 1.00 87.19 241 LEU A C 1
ATOM 1848 O O . LEU A 1 241 ? -14.324 -14.101 15.156 1.00 87.19 241 LEU A O 1
ATOM 1852 N N . TYR A 1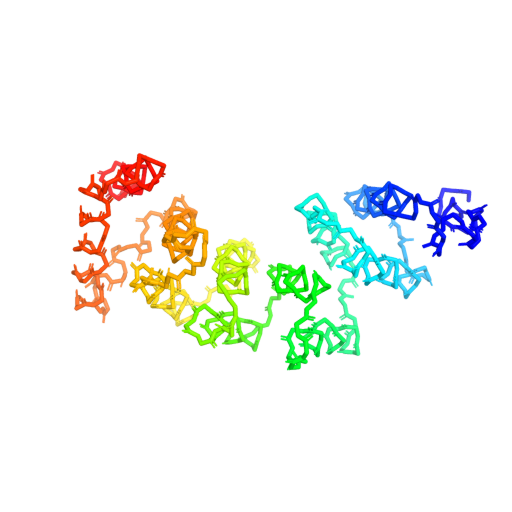 242 ? -13.945 -13.538 13.012 1.00 81.62 242 TYR A N 1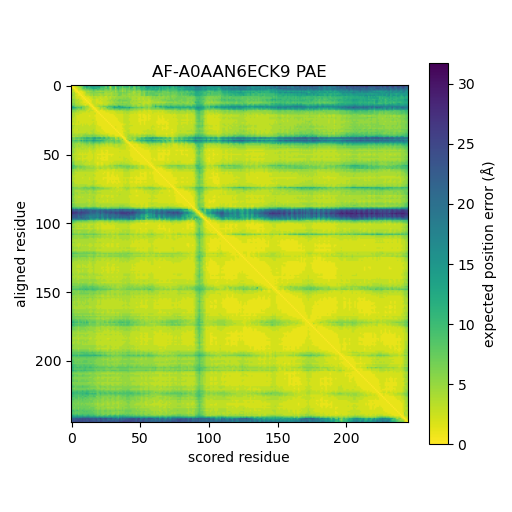
ATOM 1853 C CA . TYR A 1 242 ? -14.028 -14.903 12.492 1.00 81.62 242 TYR A CA 1
ATOM 1854 C C . TYR A 1 242 ? -12.684 -15.486 12.066 1.00 81.62 242 TYR A C 1
ATOM 1856 O O . TYR A 1 242 ? -12.493 -16.694 12.219 1.00 81.62 242 TYR A O 1
ATOM 1864 N N . GLU A 1 243 ? -11.757 -14.663 11.576 1.00 68.38 243 GLU A N 1
ATOM 1865 C CA . GLU A 1 243 ? -10.475 -15.140 11.041 1.00 68.38 243 GLU A CA 1
ATOM 1866 C C . GLU A 1 243 ? -9.347 -15.151 12.084 1.00 68.38 243 GLU A C 1
ATOM 1868 O O . GLU A 1 243 ? -8.266 -15.650 11.801 1.00 68.38 243 GLU A O 1
ATOM 1873 N N . GLN A 1 244 ? -9.595 -14.690 13.318 1.00 63.03 244 GLN A N 1
ATOM 1874 C CA . GLN A 1 244 ? -8.625 -14.714 14.431 1.00 63.03 244 GLN A CA 1
ATOM 1875 C C . GLN A 1 244 ? -8.529 -16.085 15.142 1.00 63.03 244 GLN A C 1
ATOM 1877 O O . GLN A 1 244 ? -8.308 -16.143 16.352 1.00 63.03 244 GLN A O 1
ATOM 1882 N N . ARG A 1 245 ? -8.780 -17.191 14.427 1.00 48.97 245 ARG A N 1
ATOM 1883 C CA . ARG A 1 245 ? -8.707 -18.558 14.978 1.00 48.97 245 ARG A CA 1
ATOM 1884 C C . ARG A 1 245 ? -7.328 -19.184 14.818 1.00 48.97 245 ARG A C 1
ATOM 1886 O O . ARG A 1 245 ? -6.631 -18.852 13.833 1.00 48.97 245 ARG A O 1
#

Secondary structure (DSSP, 8-state):
--TTHHHHS-THHHHSTTHHHHHHHHHHHHHHHHHTT---TTTHHHHHHHHHHHHHH-S--HHHHHHHHHHHHHH---HHHHHHHHHHHH--S--THHHHHHHHHTT--SHHHHHHHHHHHHH-SSHHHHHHHHHHHHHHHHHHHHTT---HHHHHHHHHHHHHHTT---EETTEE-HHHHHHHHHHHHHHHHHT-TTHHHHHHHH-HHHHHHHHHHHHHHHTSS-HHHHHHHHHHHHHHHHS--

Radius of gyration: 18.97 Å; Cα contacts (8 Å, |Δi|>4): 322; chains: 1; bounding box: 45×40×56 Å

Sequence (245 aa):
MVLDVADSIPARYIEDFGASLTLAALTTYMGSLSRAGWGIGEAQGKYFALFELAFITCKTVDDIVVDFTSFVDACNLTPDQRLRIVKHTQVASSGTSRESFVLAVGALEKQSDLELLCSLVAEGTTVEIRRNAAAALGQFCTRARDGGRLSITWEHSAILALSQGLEDHSVDNRGDVGSWVRKQSLHSLARIFATDSQTFQRLNERDDELAIRLLGQILCSTTEKIDRLRVAAGHMLEILLYEQR

Mean predicted aligned error: 4.94 Å

Nearest PDB structures (foldseek):
  8d9w-assembly1_K  TM=4.587E-01  e=1.600E-01  Mus musculus
  9ce3-assembly1_D  TM=3.735E-01  e=5.453E-02  Homo sapiens
  8d9w-assembly1_O  TM=4.208E-01  e=5.138E-01  Mus musculus
  9ce3-assembly1_C  TM=4.397E-01  e=6.148E-01  Homo sapiens
  7u0l-assembly1_A  TM=2.737E-01  e=2.291E-01  Canis lupus familiaris

Foldseek 3Di:
DLLCPVVPDDVCCCPHPVNLVVLLVLLLSQLVCLLVLPPCPVVLVVSLVSLLSNLQPYLDCPSSLNSLLSSCVRHPDDPVSVVVLVVLCPDDDDDSSNLSSLLNLLSDADPVSLVSLLCQLQPPPDLSSNLSSLLSLLSRLLVCVVVVNDDLVSLLSNLLSLLSLLVQQDQDPVGRSSLSSNLSSLVSLLSNCLSPLCSLVVCCVPPVPSSVSSLVSLVVQCVDPDPSSVVSSVSSVCSNPPVSD

Solvent-accessible surface area (backbone atoms only — not comparable to full-atom values): 12722 Å² total; per-residue (Å²): 115,78,85,45,54,76,72,70,56,61,64,63,49,62,74,42,90,61,13,44,61,46,30,51,52,49,36,48,51,49,13,51,38,24,69,69,67,51,87,48,73,92,49,44,70,60,54,50,52,47,47,55,49,30,34,51,62,30,91,77,46,70,69,50,42,55,19,47,31,33,37,38,73,62,64,57,72,52,74,67,57,50,49,49,47,56,52,50,54,68,67,89,75,92,60,77,38,30,42,44,31,35,36,48,47,22,55,48,82,51,71,70,48,53,54,50,28,32,48,26,24,67,66,35,93,43,62,60,37,17,21,26,12,25,45,13,44,28,45,23,51,52,52,26,44,79,69,75,64,57,43,73,67,57,52,49,51,49,51,53,24,32,49,52,18,56,68,40,78,45,68,55,100,91,36,72,51,13,53,53,21,24,35,31,14,35,53,19,49,37,53,52,39,70,75,34,44,56,53,62,57,54,38,42,77,73,39,46,67,59,39,52,50,44,52,50,52,40,57,53,36,48,69,48,94,48,64,74,38,20,53,38,25,48,53,34,48,46,44,66,73,67,52,55,111

pLDDT: mean 90.67, std 9.69, range [45.5, 98.75]